Protein 4HB9 (pdb70)

CATH classification: 3.50.50.60

Nearest PDB structures (foldseek):
  8aq8-assembly2_BBB  TM=8.062E-01  e=3.994E-24  Stenotrophomonas maltophilia
  2vou-assembly1_A  TM=7.761E-01  e=1.538E-21  Paenarthrobacter nicotinovorans
  8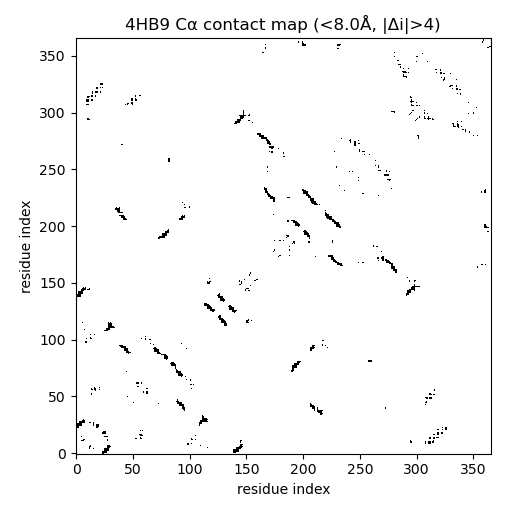twf-assembly1_A  TM=6.857E-01  e=1.498E-20  Legionella massiliensis
  8twf-assembly1_D  TM=6.897E-01  e=8.630E-20  Legionella massiliensis
  5tuk-assembly1_A  TM=6.279E-01  e=2.601E-21  uncultured bacterium

Solvent-accessible surface area: 17497 Å² total

B-factor: mean 28.98, std 12.65, range [14.43, 102.69]

Radius of gyration: 21.46 Å; Cα contacts (8 Å, |Δi|>4): 755; chains: 1; bounding box: 45×64×53 Å

Foldseek 3Di:
DEEEEEDLALQRLLLVLLLVVLVHHYAYEYQADPWDQFADFFKDWADPLLLVLCVNRHDPVLNVLQVVAWDWFDEFEWEAALAGTDGITIIMHASLSSSVSSCPPCPVRYDYNFAWDDWDADPVAWIWTAGPVGDIDIGRFYEYAPAQVTPLCCVPVVPDDKAFLQKKKKFKFFPDPVLVVVADPVLPVRHKYKYAYPAQKIKIKGHWGFPGRRDISVPGDTGDIIMMDIMEGPVVDDPVPQPDDLVVSLVVVPVCDPGDVNVNSNSVRTDVDMGMTGAMADQDDDDQFDSYYYAFSSPQGRPPFCRSSRSSSLSSQLSVLVSCVVVPNDPDRVSRSVSVVVSVVSRVRRVVVSVVSSCRRVVPPD

Secondary structure (DSSP, 8-state):
--EEEE--SHHHHHHHHHHHHTT--EEEE-SS-SS-SS----EEEE-HHHHHHHHHHS-HHHHHHHHHH-EEE----EEE----EEE--EEEEEHHHHHHHHHTT-TTTEE-S--EEEEEE-TTS-EEEEETTS-EEEESEEEE---TT-HHHHHHSTT----B-SB--EEEEE--HHHHHHS-GGGTSS--EEE--SSSEEEEE--EEES-TTS-GGG--EEEEEEEEEEEBGGGS-TTGGG--HHHHHHHHHH---S-HHHHHHHHT-----B----B--PPPP----SEEE-THHHH-----SHHHHHHHHHHHHHHHHHHHHTTSS-HHHHHHHHHH--HHHHHHHHHHHHHHHHHHH----

InterPro domains:
  IPR002938 FAD-binding domain [PF01494] (156-373)
  IPR036188 FAD/NAD(P)-binding domain superfamily [G3DSA:3.50.50.60] (1-389)
  IPR036188 FAD/NAD(P)-binding domain superfamily [SSF51905] (1-381)

Structure (mmCIF, N/CA/C/O backbone):
data_4HB9
#
_entry.id   4HB9
#
_cell.length_a   71.008
_cell.length_b   71.008
_cell.length_c   157.910
_cell.angle_alpha   90.000
_cell.angle_beta   90.000
_cell.angle_gamma   120.000
#
_symmetry.space_group_name_H-M   'P 32 2 1'
#
loop_
_entity.id
_entity.type
_entity.pdbx_description
1 polymer 'Similarities with probable monooxygenase'
2 non-polymer 'FLAVIN-ADENINE DINUCLEOTIDE'
3 non-polymer 1,2-ETHANEDIOL
4 water water
#
loop_
_atom_site.group_PDB
_atom_site.id
_atom_site.type_symbol
_atom_site.label_atom_id
_atom_site.label_alt_id
_atom_site.label_comp_id
_atom_site.label_asym_id
_atom_site.label_entity_id
_atom_site.label_seq_id
_atom_site.pdbx_PDB_ins_code
_atom_site.Cartn_x
_atom_site.Cartn_y
_atom_site.Cartn_z
_atom_site.occupancy
_atom_site.B_iso_or_equiv
_atom_site.auth_seq_id
_atom_site.auth_comp_id
_atom_site.auth_asym_id
_atom_site.auth_atom_id
_atom_site.pdbx_PDB_model_num
ATOM 1 N N . SER A 1 1 ? 25.175 37.118 39.982 1.00 63.22 0 SER A N 1
ATOM 2 C CA . SER A 1 1 ? 24.218 38.136 39.442 1.00 62.76 0 SER A CA 1
ATOM 3 C C . SER A 1 1 ? 24.376 38.425 37.933 1.00 55.69 0 SER A C 1
ATOM 4 O O . SER A 1 1 ? 23.367 38.478 37.224 1.00 60.33 0 SER A O 1
ATOM 15 N N . HIS A 1 3 ? 24.466 37.771 34.327 1.00 30.21 2 HIS A N 1
ATOM 16 C CA . HIS A 1 3 ? 23.711 36.753 33.625 1.00 28.21 2 HIS A CA 1
ATOM 17 C C . HIS A 1 3 ? 24.396 36.534 32.288 1.00 24.90 2 HIS A C 1
ATOM 18 O O . HIS A 1 3 ? 24.531 37.469 31.502 1.00 24.42 2 HIS A O 1
ATOM 25 N N . VAL A 1 4 ? 24.859 35.309 32.039 1.00 23.00 3 VAL A N 1
ATOM 26 C CA . VAL A 1 4 ? 25.513 34.978 30.770 1.00 20.30 3 VAL A CA 1
ATOM 27 C C . VAL A 1 4 ? 24.459 34.368 29.857 1.00 20.60 3 VAL A C 1
ATOM 28 O O . VAL A 1 4 ? 23.729 33.434 30.244 1.00 21.41 3 VAL A O 1
ATOM 32 N N . GLY A 1 5 ? 24.328 34.935 28.662 1.00 19.80 4 GLY A N 1
ATOM 33 C CA . GLY A 1 5 ? 23.454 34.390 27.633 1.00 19.90 4 GLY A CA 1
ATOM 34 C C . GLY A 1 5 ? 24.303 33.726 26.578 1.00 20.10 4 GLY A C 1
ATOM 35 O O . GLY A 1 5 ? 25.252 34.341 26.077 1.00 18.75 4 GLY A O 1
ATOM 36 N N . ILE A 1 6 ? 23.951 32.480 26.242 1.00 19.23 5 ILE A N 1
ATOM 37 C CA . ILE A 1 6 ? 24.682 31.698 25.243 1.00 19.00 5 ILE A CA 1
ATOM 38 C C . ILE A 1 6 ? 23.731 31.417 24.073 1.00 18.19 5 ILE A C 1
ATOM 39 O O . ILE A 1 6 ? 22.601 30.936 24.280 1.00 17.65 5 ILE A O 1
ATOM 44 N N . ILE A 1 7 ? 24.156 31.753 22.858 1.00 17.59 6 ILE A N 1
ATOM 45 C CA . ILE A 1 7 ? 23.405 31.369 21.660 1.00 17.83 6 ILE A CA 1
ATOM 46 C C . ILE A 1 7 ? 23.951 30.024 21.185 1.00 18.57 6 ILE A C 1
ATOM 47 O O . ILE A 1 7 ? 25.140 29.927 20.826 1.00 18.29 6 ILE A O 1
ATOM 52 N N . GLY A 1 8 ? 23.088 29.001 21.221 1.00 18.23 7 GLY A N 1
ATOM 53 C CA . GLY A 1 8 ? 23.446 27.659 20.763 1.00 18.86 7 GLY A CA 1
ATOM 54 C C . GLY A 1 8 ? 23.650 26.629 21.858 1.00 18.26 7 GLY A C 1
ATOM 55 O O . GLY A 1 8 ? 24.568 26.743 22.675 1.00 18.80 7 GLY A O 1
ATOM 56 N N . ALA A 1 9 ? 22.781 25.621 21.865 1.00 18.58 8 ALA A N 1
ATOM 57 C CA . ALA A 1 9 ? 22.939 24.446 22.712 1.00 18.42 8 ALA A CA 1
ATOM 58 C C . ALA A 1 9 ? 23.608 23.327 21.916 1.00 19.92 8 ALA A C 1
ATOM 59 O O . ALA A 1 9 ? 23.064 22.216 21.775 1.00 19.83 8 ALA A O 1
ATOM 61 N N . GLY A 1 10 ? 24.782 23.640 21.382 1.00 19.43 9 GLY A N 1
ATOM 62 C CA . GLY A 1 10 ? 25.637 22.649 20.726 1.00 18.60 9 GLY A CA 1
ATOM 63 C C . GLY A 1 10 ? 26.667 22.113 21.691 1.00 17.27 9 GLY A C 1
ATOM 64 O O . GLY A 1 10 ? 26.528 22.213 22.907 1.00 17.16 9 GLY A O 1
ATOM 65 N N . ILE A 1 11 ? 27.732 21.547 21.151 1.00 17.46 10 ILE A N 1
ATOM 66 C CA . ILE A 1 11 ? 28.760 20.957 21.982 1.00 17.84 10 ILE A CA 1
ATOM 67 C C . ILE A 1 11 ? 29.358 21.980 22.942 1.00 17.19 10 ILE A C 1
ATOM 68 O O . ILE A 1 11 ? 29.439 21.741 24.153 1.00 17.06 10 ILE A O 1
ATOM 73 N N . GLY A 1 12 ? 29.808 23.105 22.390 1.00 16.50 11 GLY A N 1
ATOM 74 C CA . GLY A 1 12 ? 30.446 24.149 23.177 1.00 16.29 11 GLY A CA 1
ATOM 75 C C . GLY A 1 12 ? 29.537 24.836 24.176 1.00 16.49 11 GLY A C 1
ATOM 76 O O . GLY A 1 12 ? 29.905 25.005 25.334 1.00 16.46 11 GLY A O 1
ATOM 77 N N . GLY A 1 13 ? 28.345 25.209 23.729 1.00 16.58 12 GLY A N 1
ATOM 78 C CA . GLY A 1 13 ? 27.418 25.993 24.550 1.00 16.58 12 GLY A CA 1
ATOM 79 C C . GLY A 1 13 ? 26.917 25.241 25.765 1.00 16.68 12 GLY A C 1
ATOM 80 O O . GLY A 1 13 ? 26.823 25.793 26.861 1.00 16.63 12 GLY A O 1
ATOM 81 N N . THR A 1 14 ? 26.607 23.966 25.582 1.00 17.43 13 THR A N 1
ATOM 82 C CA . THR A 1 14 ? 26.175 23.140 26.697 1.00 16.86 13 THR A CA 1
ATOM 83 C C . THR A 1 14 ? 27.308 22.906 27.675 1.00 16.75 13 THR A C 1
ATOM 84 O O . THR A 1 14 ? 27.110 23.027 28.892 1.00 17.46 13 THR A O 1
ATOM 88 N N . CYS A 1 15 ? 28.506 22.604 27.174 1.00 16.83 14 CYS A N 1
ATOM 89 C CA . CYS A 1 15 ? 29.641 22.411 28.060 1.00 17.16 14 CYS A CA 1
ATOM 90 C C . CYS A 1 15 ? 29.868 23.681 28.870 1.00 16.89 14 CYS A C 1
ATOM 91 O O . CYS A 1 15 ? 30.058 23.616 30.085 1.00 16.33 14 CYS A O 1
ATOM 94 N N . LEU A 1 16 ? 29.845 24.831 28.194 1.00 16.48 15 LEU A N 1
ATOM 95 C CA . LEU A 1 16 ? 30.008 26.116 28.871 1.00 16.72 15 LEU A CA 1
ATOM 96 C C . LEU A 1 16 ? 28.971 26.316 29.971 1.00 16.72 15 LEU A C 1
ATOM 97 O O . LEU A 1 16 ? 29.312 26.746 31.056 1.00 17.68 15 LEU A O 1
ATOM 102 N N . ALA A 1 17 ? 27.710 26.035 29.686 1.00 17.19 16 ALA A N 1
ATOM 103 C CA . ALA A 1 17 ? 26.659 26.275 30.668 1.00 16.70 16 ALA A CA 1
ATOM 104 C C . ALA A 1 17 ? 26.856 25.402 31.904 1.00 16.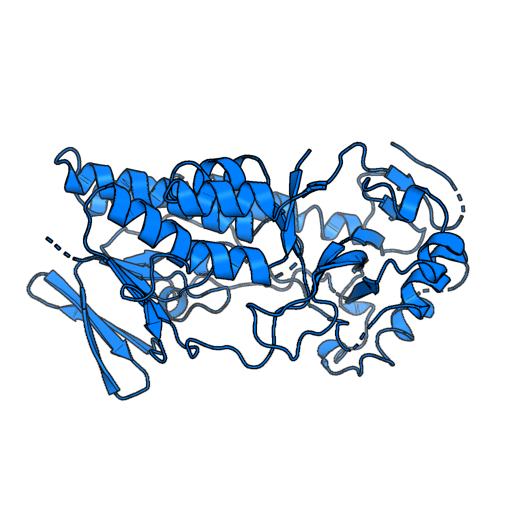89 16 ALA A C 1
ATOM 105 O O . ALA A 1 17 ? 26.724 25.882 33.018 1.00 17.03 16 ALA A O 1
ATOM 107 N N . HIS A 1 18 ? 27.268 24.145 31.719 1.00 17.31 17 HIS A N 1
ATOM 108 C CA . HIS A 1 18 ? 27.634 23.296 32.844 1.00 16.63 17 HIS A CA 1
ATOM 109 C C . HIS A 1 18 ? 28.738 23.887 33.687 1.00 16.80 17 HIS A C 1
ATOM 110 O O . HIS A 1 18 ? 28.662 23.909 34.935 1.00 16.53 17 HIS A O 1
ATOM 117 N N . GLY A 1 19 ? 29.768 24.387 33.014 1.00 14.84 18 GLY A N 1
ATOM 118 C CA . GLY A 1 19 ? 30.898 24.954 33.706 1.00 16.03 18 GLY A CA 1
ATOM 119 C C . GLY A 1 19 ? 30.532 26.187 34.514 1.00 16.20 18 GLY A C 1
ATOM 120 O O . GLY A 1 19 ? 30.951 26.334 35.667 1.00 16.38 18 GLY A O 1
ATOM 121 N N . LEU A 1 20 ? 29.761 27.081 33.905 1.00 16.85 19 LEU A N 1
ATOM 122 C CA . LEU A 1 20 ? 29.340 28.310 34.597 1.00 17.73 19 LEU A CA 1
ATOM 123 C C . LEU A 1 20 ? 28.460 27.988 35.806 1.00 18.39 19 LEU A C 1
ATOM 124 O O . LEU A 1 20 ? 28.646 28.575 36.883 1.00 21.06 19 LEU A O 1
ATOM 129 N N . ARG A 1 21 ? 27.531 27.049 35.652 1.00 17.96 20 ARG A N 1
ATOM 130 C CA . ARG A 1 21 ? 26.716 26.605 36.794 1.00 19.64 20 ARG A CA 1
ATOM 131 C C . ARG A 1 21 ? 27.578 26.070 37.926 1.00 20.10 20 ARG A C 1
ATOM 132 O O . ARG A 1 21 ? 27.354 26.392 39.117 1.00 19.98 20 ARG A O 1
ATOM 140 N N . LYS A 1 22 ? 28.611 25.295 37.572 1.00 19.71 21 LYS A N 1
ATOM 141 C CA . LYS A 1 22 ? 29.535 24.788 38.585 1.00 19.19 21 LYS A CA 1
ATOM 142 C C . LYS A 1 22 ? 30.164 25.898 39.411 1.00 19.12 21 LYS A C 1
ATOM 143 O O . LYS A 1 22 ? 30.403 25.715 40.616 1.00 16.72 21 LYS A O 1
ATOM 149 N N . HIS A 1 23 ? 30.411 27.053 38.780 1.00 19.67 22 HIS A N 1
ATOM 150 C CA . HIS A 1 23 ? 31.070 28.160 39.475 1.00 19.58 22 HIS A CA 1
ATOM 151 C C . HIS A 1 23 ? 30.069 29.180 40.019 1.00 19.98 22 HIS A C 1
ATOM 152 O O . HIS A 1 23 ? 30.463 30.232 40.480 1.00 21.26 22 HIS A O 1
ATOM 159 N N . GLY A 1 24 ? 28.787 28.843 39.970 1.00 19.45 23 GLY A N 1
ATOM 160 C CA . GLY A 1 24 ? 27.733 29.634 40.575 1.00 21.37 23 GLY A CA 1
ATOM 161 C C . GLY A 1 24 ? 27.251 30.808 39.743 1.00 21.50 23 GLY A C 1
ATOM 162 O O . GLY A 1 24 ? 26.651 31.735 40.266 1.00 20.74 23 GLY A O 1
ATOM 163 N N . ILE A 1 25 ? 27.494 30.743 38.444 1.00 21.46 24 ILE A N 1
ATOM 164 C CA . ILE A 1 25 ? 27.145 31.836 37.527 1.00 21.67 24 I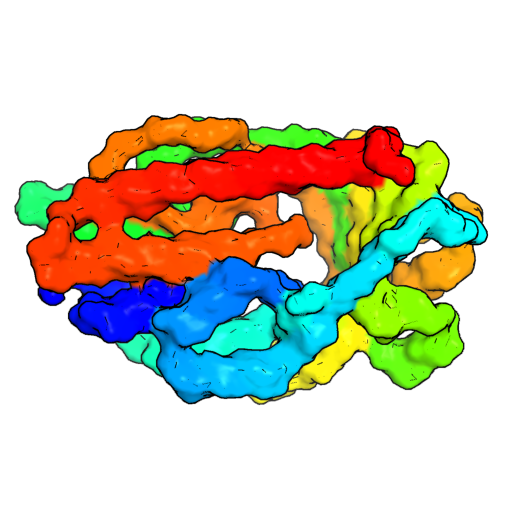LE A CA 1
ATOM 165 C C . ILE A 1 25 ? 25.809 31.573 36.881 1.00 20.87 24 ILE A C 1
ATOM 166 O O . ILE A 1 25 ? 25.503 30.446 36.496 1.00 20.28 24 ILE A O 1
ATOM 171 N N . LYS A 1 26 ? 24.987 32.609 36.767 1.00 20.95 25 LYS A N 1
ATOM 172 C CA . LYS A 1 26 ? 23.681 32.500 36.152 1.00 22.98 25 LYS A CA 1
ATOM 173 C C . LYS A 1 26 ? 23.845 32.417 34.638 1.00 23.34 25 LYS A C 1
ATOM 174 O O . LYS A 1 26 ? 24.574 33.219 34.048 1.00 23.30 25 LYS A O 1
ATOM 180 N N . VAL A 1 27 ? 23.175 31.455 34.015 1.00 22.29 26 VAL A N 1
ATOM 181 C CA . VAL A 1 27 ? 23.387 31.190 32.595 1.00 21.50 26 VAL A CA 1
ATOM 182 C C . VAL A 1 27 ? 22.103 30.725 31.952 1.00 20.79 26 VAL A C 1
ATOM 183 O O . VAL A 1 27 ? 21.331 29.926 32.536 1.00 20.43 26 VAL A O 1
ATOM 187 N N . THR A 1 28 ? 21.872 31.220 30.743 1.00 19.98 27 THR A N 1
ATOM 188 C CA . THR A 1 28 ? 20.789 30.771 29.900 1.00 20.78 27 THR A CA 1
ATOM 189 C C . THR A 1 28 ? 21.330 30.481 28.497 1.00 20.26 27 THR A C 1
ATOM 190 O O . THR A 1 28 ? 22.212 31.200 27.994 1.00 20.77 27 THR A O 1
ATOM 194 N N . ILE A 1 29 ? 20.803 29.423 27.876 1.00 18.65 28 ILE A N 1
ATOM 195 C CA . ILE A 1 29 ? 21.120 29.108 26.501 1.00 18.76 28 ILE A CA 1
ATOM 196 C C . ILE A 1 29 ? 19.901 29.289 25.646 1.00 18.35 28 ILE A C 1
ATOM 197 O O . ILE A 1 29 ? 18.832 28.813 25.989 1.00 20.24 28 ILE A O 1
ATOM 202 N N . TYR A 1 30 ? 20.072 29.933 24.503 1.00 19.14 29 TYR A N 1
ATOM 203 C CA . TYR A 1 30 ? 19.005 30.097 23.521 1.00 20.47 29 TYR A CA 1
ATOM 204 C C . TYR A 1 30 ? 19.366 29.285 22.279 1.00 19.63 29 TYR A C 1
ATOM 205 O O . TYR A 1 30 ? 20.391 29.509 21.651 1.00 20.19 29 TYR A O 1
ATOM 214 N N . GLU A 1 31 ? 18.508 28.328 21.961 1.00 20.67 30 GLU A N 1
ATOM 215 C CA . GLU A 1 31 ? 18.742 27.355 20.884 1.00 20.68 30 GLU A CA 1
ATOM 216 C C . GLU A 1 31 ? 17.643 27.427 19.852 1.00 20.28 30 GLU A C 1
ATOM 217 O O . GLU A 1 31 ? 16.460 27.433 20.196 1.00 19.56 30 GLU A O 1
ATOM 223 N N . ARG A 1 32 ? 18.031 27.462 18.574 1.00 21.95 31 ARG A N 1
ATOM 224 C CA . ARG A 1 32 ? 17.057 27.607 17.487 1.00 22.14 31 ARG A CA 1
ATOM 225 C C . ARG A 1 32 ? 16.174 26.372 17.304 1.00 24.00 31 ARG A C 1
ATOM 226 O O . ARG A 1 32 ? 15.027 26.502 16.947 1.00 21.41 31 ARG A O 1
ATOM 234 N N . ASN A 1 33 ? 16.708 25.179 17.537 1.00 24.80 32 ASN A N 1
ATOM 235 C CA . ASN A 1 33 ? 15.925 23.963 17.354 1.00 26.44 32 ASN A CA 1
ATOM 236 C C . ASN A 1 33 ? 14.953 23.698 18.484 1.00 26.73 32 ASN A C 1
ATOM 237 O O . ASN A 1 33 ? 15.039 24.290 19.583 1.00 23.52 32 ASN A O 1
ATOM 242 N N . SER A 1 34 ? 14.014 22.795 18.212 1.00 28.18 33 SER A N 1
ATOM 243 C CA . SER A 1 34 ? 13.118 22.259 19.239 1.00 30.05 33 SER A CA 1
ATOM 244 C C . SER A 1 34 ? 13.836 21.256 20.113 1.00 29.83 33 SER A C 1
ATOM 245 O O . SER A 1 34 ? 14.884 20.755 19.729 1.00 32.80 33 SER A O 1
ATOM 248 N N . ALA A 1 35 ? 13.276 20.965 21.283 1.00 29.13 34 ALA A N 1
ATOM 249 C CA . ALA A 1 35 ? 13.902 20.065 22.266 1.00 33.36 34 ALA A CA 1
ATOM 250 C C . ALA A 1 35 ? 14.040 18.626 21.760 1.00 37.14 34 ALA A C 1
ATOM 251 O O . ALA A 1 35 ? 14.946 17.900 22.178 1.00 39.14 34 ALA A O 1
ATOM 253 N N . ALA A 1 36 ? 13.131 18.222 20.886 1.00 40.08 35 ALA A N 1
ATOM 254 C CA . ALA A 1 36 ? 13.185 16.906 20.282 1.00 43.91 35 ALA A CA 1
ATOM 255 C C . ALA A 1 36 ? 13.510 17.111 18.822 1.00 46.09 35 ALA A C 1
ATOM 256 O O . ALA A 1 36 ? 12.847 17.886 18.132 1.00 45.59 35 ALA A O 1
ATOM 258 N N . SER A 1 37 ? 14.553 16.451 18.344 1.00 50.03 36 SER A N 1
ATOM 259 C CA . SER A 1 37 ? 14.896 16.566 16.934 1.00 55.92 36 SER A CA 1
ATOM 260 C C . SER A 1 37 ? 14.075 15.545 16.164 1.00 54.81 36 SER A C 1
ATOM 261 O O . SER A 1 37 ? 13.581 14.583 16.745 1.00 55.25 36 SER A O 1
ATOM 264 N N . SER A 1 38 ? 13.914 15.771 14.865 1.00 58.25 37 SER A N 1
ATOM 265 C CA . SER A 1 38 ? 13.252 14.796 13.990 1.00 59.76 37 SER A CA 1
ATOM 266 C C . SER A 1 38 ? 14.248 13.744 13.509 1.00 55.28 37 SER A C 1
ATOM 267 O O . SER A 1 38 ? 13.931 12.548 13.444 1.00 60.14 37 SER A O 1
ATOM 270 N N . ILE A 1 39 ? 15.446 14.206 13.173 1.00 45.78 38 ILE A N 1
ATOM 271 C CA . ILE A 1 39 ? 16.482 13.362 12.626 1.00 40.83 38 ILE A CA 1
ATOM 272 C C . ILE A 1 39 ? 17.669 13.387 13.584 1.00 34.92 38 ILE A C 1
ATOM 273 O O . ILE A 1 39 ? 17.993 14.424 14.152 1.00 31.95 38 ILE A O 1
ATOM 278 N N . LEU A 1 40 ? 18.315 12.247 13.767 1.00 27.53 39 LEU A N 1
ATOM 279 C CA . LEU A 1 40 ? 19.521 12.205 14.585 1.00 24.03 39 LEU A CA 1
ATOM 280 C C . LEU A 1 40 ? 20.727 12.448 13.686 1.00 23.14 39 LEU A C 1
ATOM 281 O O . LEU A 1 40 ? 20.701 12.090 12.514 1.00 22.74 39 LEU A O 1
ATOM 286 N N . PRO A 1 41 ? 21.795 13.058 14.225 1.00 23.15 40 PRO A N 1
ATOM 287 C CA . PRO A 1 41 ? 23.046 13.039 13.483 1.00 22.46 40 PRO A CA 1
ATOM 288 C C . PRO A 1 41 ? 23.536 11.591 13.270 1.00 21.31 40 PRO A C 1
ATOM 289 O O . PRO A 1 41 ? 23.385 10.745 14.152 1.00 22.00 40 PRO A O 1
ATOM 293 N N . GLY A 1 42 ? 24.153 11.333 12.126 1.00 21.91 41 GLY A N 1
ATOM 294 C CA . GLY A 1 42 ? 24.571 9.983 11.753 1.00 19.96 41 GLY A CA 1
ATOM 295 C C . GLY A 1 42 ? 26.007 9.637 12.066 1.00 19.51 41 GLY A C 1
ATOM 296 O O . GLY A 1 42 ? 26.491 8.551 11.697 1.00 18.81 41 GLY A O 1
ATOM 297 N N . TYR A 1 43 ? 26.707 10.544 12.740 1.00 18.20 42 TYR A N 1
ATOM 298 C CA . TYR A 1 43 ? 28.131 10.394 12.906 1.00 18.36 42 TYR A CA 1
ATOM 299 C C . TYR A 1 43 ? 28.603 10.350 14.337 1.00 17.13 42 TYR A C 1
ATOM 300 O O . TYR A 1 43 ? 27.867 10.630 15.277 1.00 18.21 42 TYR A O 1
ATOM 309 N N . GLY A 1 44 ? 29.867 9.976 14.465 1.00 17.83 43 GLY A N 1
ATOM 310 C CA . GLY A 1 44 ? 30.562 9.895 15.721 1.00 18.03 43 GLY A CA 1
ATOM 311 C C . GLY A 1 44 ? 31.564 11.016 15.927 1.00 17.95 43 GLY A C 1
ATOM 312 O O . GLY A 1 44 ? 31.935 11.719 15.017 1.00 17.42 43 GLY A O 1
ATOM 313 N N . ILE A 1 45 ? 31.955 11.205 17.165 1.00 18.95 44 ILE A N 1
ATOM 314 C CA . ILE A 1 45 ? 32.955 12.204 17.530 1.00 18.21 44 ILE A CA 1
ATOM 315 C C . ILE A 1 45 ? 34.048 11.475 18.303 1.00 19.30 44 ILE A C 1
ATOM 316 O O . ILE A 1 45 ? 33.764 10.622 19.129 1.00 19.88 44 ILE A O 1
ATOM 321 N N . HIS A 1 46 ? 35.298 11.787 17.997 1.00 18.15 45 HIS A N 1
ATOM 322 C CA . HIS A 1 46 ? 36.430 11.271 18.737 1.00 19.34 45 HIS A CA 1
ATOM 323 C C . HIS A 1 46 ? 36.902 12.349 19.679 1.00 19.12 45 HIS A C 1
ATOM 324 O O . HIS A 1 46 ? 37.221 13.432 19.236 1.00 19.36 45 HIS A O 1
ATOM 331 N N . ILE A 1 47 ? 36.908 12.043 20.965 1.00 18.95 46 ILE A N 1
ATOM 332 C CA . ILE A 1 47 ? 37.305 12.986 21.994 1.00 20.01 46 ILE A CA 1
ATOM 333 C C . ILE A 1 47 ? 38.784 12.809 22.349 1.00 20.02 46 ILE A C 1
ATOM 334 O O . ILE A 1 47 ? 39.260 11.689 22.628 1.00 21.57 46 ILE A O 1
ATOM 339 N N . ASN A 1 48 ? 39.535 13.906 22.298 1.00 20.69 47 ASN A N 1
ATOM 340 C CA . ASN A 1 48 ? 40.951 13.844 22.636 1.00 21.04 47 ASN A CA 1
ATOM 341 C C . ASN A 1 48 ? 41.190 14.376 24.046 1.00 21.32 47 ASN A C 1
ATOM 342 O O . ASN A 1 48 ? 40.235 14.594 24.787 1.00 19.83 47 ASN A O 1
ATOM 347 N N . SER A 1 49 ? 42.451 14.569 24.436 1.00 22.20 48 SER A N 1
ATOM 348 C CA . SER A 1 49 ? 42.750 14.927 25.815 1.00 22.73 48 SER A CA 1
ATOM 349 C C . SER A 1 49 ? 42.174 16.282 26.229 1.00 22.98 48 SER A C 1
ATOM 350 O O . SER A 1 49 ? 41.791 16.465 27.393 1.00 23.03 48 SER A O 1
ATOM 353 N N . PHE A 1 50 ? 42.049 17.205 25.284 1.00 22.85 49 PHE A N 1
ATOM 354 C CA . PHE A 1 50 ? 41.494 18.523 25.574 1.00 23.98 49 PHE A CA 1
ATOM 355 C C . PHE A 1 50 ? 39.996 18.441 25.805 1.00 21.79 49 PHE A C 1
ATOM 356 O O . PHE A 1 50 ? 39.490 18.988 26.778 1.00 20.98 49 PHE A O 1
ATOM 364 N N . GLY A 1 51 ? 39.299 17.708 24.930 1.00 21.39 50 GLY A N 1
ATOM 365 C CA . GLY A 1 51 ? 37.892 17.454 25.077 1.00 19.57 50 GLY A CA 1
ATOM 366 C C . GLY A 1 51 ? 37.550 16.690 26.340 1.00 19.23 50 GLY A C 1
ATOM 367 O O . GLY A 1 51 ? 36.574 17.030 27.026 1.00 19.21 50 GLY A O 1
ATOM 368 N N . LYS A 1 52 ? 38.363 15.681 26.654 1.00 18.96 51 LYS A N 1
ATOM 369 C CA . LYS A 1 52 ? 38.163 14.851 27.818 1.00 20.11 51 LYS A CA 1
ATOM 370 C C . LYS A 1 52 ? 38.287 15.673 29.102 1.00 19.23 51 LYS A C 1
ATOM 371 O O . LYS A 1 52 ? 37.450 15.576 29.984 1.00 17.55 51 LYS A O 1
ATOM 377 N N . GLN A 1 53 ? 39.323 16.493 29.184 1.00 18.08 52 GLN A N 1
ATOM 378 C CA . GLN A 1 53 ? 39.522 17.341 30.367 1.00 20.01 52 GLN A CA 1
ATOM 379 C C . GLN A 1 53 ? 38.375 18.350 30.526 1.00 18.04 52 GLN A C 1
ATOM 380 O O . GLN A 1 53 ? 37.855 18.578 31.653 1.00 17.14 52 GLN A O 1
ATOM 386 N N . ALA A 1 54 ? 37.967 18.946 29.417 1.00 17.09 53 ALA A N 1
ATOM 387 C CA . ALA A 1 54 ? 36.858 19.908 29.443 1.00 17.53 53 ALA A CA 1
ATOM 388 C C . ALA A 1 54 ? 35.594 19.260 29.995 1.00 17.32 53 ALA A C 1
ATOM 389 O O . ALA A 1 54 ? 34.927 19.790 30.881 1.00 17.81 53 ALA A O 1
ATOM 391 N N . LEU A 1 55 ? 35.287 18.067 29.501 1.00 17.13 54 LEU A N 1
ATOM 392 C CA . LEU A 1 55 ? 34.098 17.364 29.963 1.00 17.01 54 LEU A CA 1
ATOM 393 C C . LEU A 1 55 ? 34.209 16.996 31.434 1.00 16.80 54 LEU A C 1
ATOM 394 O O . LEU A 1 55 ? 33.239 17.114 32.188 1.00 17.91 54 LEU A O 1
ATOM 399 N N . GLN A 1 56 ? 35.361 16.503 31.850 1.00 17.84 55 GLN A N 1
ATOM 400 C CA . GLN A 1 56 ? 35.493 16.014 33.223 1.00 19.31 55 GLN A CA 1
ATOM 401 C C . GLN A 1 56 ? 35.436 17.189 34.210 1.00 19.69 55 GLN A C 1
ATOM 402 O O . GLN A 1 56 ? 34.875 17.048 35.297 1.00 17.99 55 GLN A O 1
ATOM 408 N N . GLU A 1 57 ? 36.010 18.324 33.816 1.00 19.41 56 GLU A N 1
ATOM 409 C CA A GLU A 1 57 ? 36.052 19.520 34.682 0.50 21.44 56 GLU A CA 1
ATOM 410 C CA B GLU A 1 57 ? 36.043 19.533 34.668 0.50 22.08 56 GLU A CA 1
ATOM 411 C C . GLU A 1 57 ? 34.750 20.348 34.665 1.00 21.80 56 GLU A C 1
ATOM 412 O O . GLU A 1 57 ? 34.478 21.098 35.598 1.00 22.62 56 GLU A O 1
ATOM 423 N N . CYS A 1 58 ? 33.935 20.228 33.625 1.00 19.81 57 CYS A N 1
ATOM 424 C CA . CYS A 1 58 ? 32.703 21.020 33.561 1.00 19.44 57 CYS A CA 1
ATOM 425 C C . CYS A 1 58 ? 31.433 20.274 33.935 1.00 20.40 57 CYS A C 1
ATOM 426 O O . CYS A 1 58 ? 30.501 20.871 34.493 1.00 20.28 57 CYS A O 1
ATOM 429 N N . LEU A 1 59 ? 31.369 18.998 33.561 1.00 19.85 58 LEU A N 1
ATOM 430 C CA . LEU A 1 59 ? 30.145 18.224 33.692 1.00 19.70 58 LEU A CA 1
ATOM 431 C C . LEU A 1 59 ? 29.904 17.811 35.154 1.00 18.73 58 LEU A C 1
ATOM 432 O O . LEU A 1 59 ? 30.864 17.466 35.852 1.00 17.72 58 LEU A O 1
ATOM 437 N N . PRO A 1 60 ? 28.635 17.809 35.594 1.00 19.28 59 PRO A N 1
ATOM 438 C CA . PRO A 1 60 ? 28.323 17.142 36.867 1.00 20.66 59 PRO A CA 1
ATOM 439 C C . PRO A 1 60 ? 28.773 15.696 36.820 1.00 20.09 59 PRO A C 1
ATOM 440 O O . PRO A 1 60 ? 28.848 15.110 35.738 1.00 18.48 59 PRO A O 1
ATOM 444 N N . ALA A 1 61 ? 29.082 15.132 37.977 1.00 20.02 60 ALA A N 1
ATOM 445 C CA . ALA A 1 61 ? 29.615 13.786 38.025 1.00 21.43 60 ALA A CA 1
ATOM 446 C C . ALA A 1 61 ? 28.680 12.781 37.348 1.00 20.86 60 ALA A C 1
ATOM 447 O O . ALA A 1 61 ? 29.154 11.864 36.698 1.00 20.51 60 ALA A O 1
ATOM 449 N N . GLU A 1 62 ? 27.367 12.946 37.466 1.00 22.22 61 GLU A N 1
ATOM 450 C CA . GLU A 1 62 ? 26.480 11.941 36.867 1.00 24.04 61 GLU A CA 1
ATOM 451 C C . GLU A 1 62 ? 26.584 11.958 35.325 1.00 22.22 61 GLU A C 1
ATOM 452 O O . GLU A 1 62 ? 26.584 10.901 34.675 1.00 18.28 61 GLU A O 1
ATOM 458 N N . ASN A 1 63 ? 26.723 13.150 34.750 1.00 20.39 62 ASN A N 1
ATOM 459 C CA . ASN A 1 63 ? 26.934 13.268 33.292 1.00 19.40 62 ASN A CA 1
ATOM 460 C C . ASN A 1 63 ? 28.285 12.673 32.889 1.00 18.82 62 ASN A C 1
ATOM 461 O O . ASN A 1 63 ? 28.378 11.950 31.881 1.00 19.44 62 ASN A O 1
ATOM 466 N N . TRP A 1 64 ? 29.321 12.950 33.670 1.00 17.76 63 TRP A N 1
ATOM 467 C CA . TRP A 1 64 ? 30.649 12.430 33.364 1.00 17.86 63 TRP A CA 1
ATOM 468 C C . TRP A 1 64 ? 30.634 10.892 33.378 1.00 18.71 63 TRP A C 1
ATOM 469 O O . TRP A 1 64 ? 31.120 10.237 32.451 1.00 17.55 63 TRP A O 1
ATOM 480 N N . LEU A 1 65 ? 30.008 10.306 34.388 1.00 19.20 64 LEU A N 1
ATOM 481 C CA . LEU A 1 65 ? 29.930 8.832 34.422 1.00 19.65 64 LEU A CA 1
ATOM 482 C C . LEU A 1 65 ? 29.167 8.273 33.219 1.00 17.71 64 LEU A C 1
ATOM 483 O O . LEU A 1 65 ? 29.540 7.214 32.683 1.00 16.46 64 LEU A O 1
ATOM 488 N N . ALA A 1 66 ? 28.111 8.963 32.783 1.00 16.85 65 ALA A N 1
ATOM 489 C CA . ALA A 1 66 ? 27.348 8.534 31.599 1.00 17.16 65 ALA A CA 1
ATOM 490 C C . ALA A 1 66 ? 28.206 8.585 30.315 1.00 17.49 65 ALA A C 1
ATOM 491 O O . ALA A 1 66 ? 28.124 7.702 29.445 1.00 17.32 65 ALA A O 1
ATOM 493 N N . PHE A 1 67 ? 29.032 9.610 30.226 1.00 16.91 66 PHE A N 1
ATOM 494 C CA . PHE A 1 67 ? 30.011 9.728 29.162 1.00 17.77 66 PHE A CA 1
ATOM 495 C C . PHE A 1 67 ? 30.999 8.567 29.145 1.00 17.87 66 PHE A C 1
ATOM 496 O O . PHE A 1 67 ? 31.237 7.988 28.089 1.00 17.78 66 PHE A O 1
ATOM 504 N N . GLU A 1 68 ? 31.568 8.239 30.296 1.00 17.74 67 GLU A N 1
ATOM 505 C CA . GLU A 1 68 ? 32.508 7.128 30.395 1.00 19.02 67 GLU A CA 1
ATOM 506 C C . GLU A 1 68 ? 31.826 5.830 29.960 1.00 19.30 67 GLU A C 1
ATOM 507 O O . GLU A 1 68 ? 32.424 5.039 29.246 1.00 20.68 67 GLU A O 1
ATOM 513 N N . GLU A 1 69 ? 30.586 5.643 30.389 1.00 18.65 68 GLU A N 1
ATOM 514 C CA . GLU A 1 69 ? 29.783 4.459 30.057 1.00 19.19 68 GLU A CA 1
ATOM 515 C C . GLU A 1 69 ? 29.488 4.342 28.548 1.00 19.67 68 GLU A C 1
ATOM 516 O O . GLU A 1 69 ? 29.531 3.248 27.985 1.00 19.05 68 GLU A O 1
ATOM 522 N N . ALA A 1 70 ? 29.184 5.470 27.899 1.00 19.62 69 ALA A N 1
ATOM 523 C CA . ALA A 1 70 ? 28.775 5.445 26.495 1.00 19.96 69 ALA A CA 1
ATOM 524 C C . ALA A 1 70 ? 29.950 5.393 25.520 1.00 19.91 69 ALA A C 1
ATOM 525 O O . ALA A 1 70 ? 29.811 4.860 24.414 1.00 20.16 69 ALA A O 1
ATOM 527 N N . SER A 1 71 ? 31.096 5.940 25.908 1.00 18.78 70 SER A N 1
ATOM 528 C CA . SER A 1 71 ? 32.223 5.998 25.015 1.00 19.83 70 SER A CA 1
ATOM 529 C C . SER A 1 71 ? 32.973 4.662 24.982 1.00 21.14 70 SER A C 1
ATOM 530 O O . SER A 1 71 ? 32.709 3.796 25.803 1.00 20.62 70 SER A O 1
ATOM 533 N N . ARG A 1 72 ? 33.851 4.521 23.991 1.00 22.12 71 ARG A N 1
ATOM 534 C CA . ARG A 1 72 ? 34.769 3.394 23.825 1.00 24.32 71 ARG A CA 1
ATOM 535 C C . ARG A 1 72 ? 36.122 3.971 23.401 1.00 26.32 71 ARG A C 1
ATOM 536 O O . ARG A 1 72 ? 36.193 5.084 22.859 1.00 24.21 71 ARG A O 1
ATOM 544 N N . TYR A 1 73 ? 37.193 3.237 23.659 1.00 32.56 72 TYR A N 1
ATOM 545 C CA . TYR A 1 73 ? 38.531 3.636 23.183 1.00 36.01 72 TYR A CA 1
ATOM 546 C C . TYR A 1 73 ? 38.677 3.454 21.672 1.00 38.31 72 TYR A C 1
ATOM 547 O O . TYR A 1 73 ? 38.204 2.472 21.104 1.00 37.53 72 TYR A O 1
ATOM 556 N N . ILE A 1 74 ? 39.296 4.433 21.018 1.00 39.57 73 ILE A N 1
ATOM 557 C CA . ILE A 1 74 ? 39.616 4.354 19.596 1.00 40.65 73 ILE A CA 1
ATOM 558 C C . ILE A 1 74 ? 41.104 4.650 19.487 1.00 44.21 73 ILE A C 1
ATOM 559 O O . ILE A 1 74 ? 41.665 5.401 20.298 1.00 40.22 73 ILE A O 1
ATOM 564 N N . GLY A 1 75 ? 41.736 4.034 18.493 1.00 48.53 74 GLY A N 1
ATOM 565 C CA . GLY A 1 75 ? 43.144 3.656 18.588 1.00 56.76 74 GLY A CA 1
ATOM 566 C C . GLY A 1 75 ? 44.199 4.618 18.103 1.00 61.04 74 GLY A C 1
ATOM 567 O O . GLY A 1 75 ? 43.903 5.720 17.633 1.00 59.83 74 GLY A O 1
ATOM 568 N N . GLY A 1 76 ? 45.448 4.172 18.264 1.00 72.51 75 GLY A N 1
ATOM 569 C CA . GLY A 1 76 ? 46.628 4.807 17.668 1.00 75.82 75 GLY A CA 1
ATOM 570 C C . GLY A 1 76 ? 47.296 3.823 16.721 1.00 77.09 75 GLY A C 1
ATOM 571 O O . GLY A 1 76 ? 46.707 2.791 16.382 1.00 74.62 75 GLY A O 1
ATOM 572 N N . GLN A 1 77 ? 48.532 4.133 16.321 1.00 78.11 76 GLN A N 1
ATOM 573 C CA . GLN A 1 77 ? 49.303 3.349 15.332 1.00 77.97 76 GLN A CA 1
ATOM 574 C C . GLN A 1 77 ? 48.805 3.539 13.890 1.00 73.94 76 GLN A C 1
ATOM 575 O O . GLN A 1 77 ? 48.895 2.613 13.083 1.00 76.05 76 GLN A O 1
ATOM 581 N N . SER A 1 78 ? 48.306 4.734 13.563 1.00 65.54 77 SER A N 1
ATOM 582 C CA . SER A 1 78 ? 47.758 5.013 12.230 1.00 58.03 77 SER A CA 1
ATOM 583 C C . SER A 1 78 ? 48.633 4.450 11.103 1.00 50.45 77 SER A C 1
ATOM 584 O O . SER A 1 78 ? 49.827 4.733 11.042 1.00 53.96 77 SER A O 1
ATOM 587 N N . ARG A 1 79 ? 48.025 3.661 10.221 1.00 40.20 78 ARG A N 1
ATOM 588 C CA . ARG A 1 79 ? 48.735 2.946 9.168 1.00 36.44 78 ARG A CA 1
ATOM 589 C C . ARG A 1 79 ? 48.579 3.631 7.812 1.00 34.43 78 ARG A C 1
ATOM 590 O O . ARG A 1 79 ? 47.576 4.310 7.547 1.00 29.35 78 ARG A O 1
ATOM 598 N N . PHE A 1 80 ? 49.578 3.455 6.958 1.00 30.20 79 PHE A N 1
ATOM 599 C CA . PHE A 1 80 ? 49.586 4.085 5.652 1.00 29.35 79 PHE A CA 1
ATOM 600 C C . PHE A 1 80 ? 49.810 3.017 4.605 1.00 30.14 79 PHE A C 1
ATOM 601 O O . PHE A 1 80 ? 50.741 2.206 4.723 1.00 32.14 79 PHE A O 1
ATOM 609 N N . TYR A 1 81 ? 48.943 2.992 3.594 1.00 27.10 80 TYR A N 1
ATOM 610 C CA . TYR A 1 81 ? 49.070 2.032 2.503 1.00 27.24 80 TYR A CA 1
ATOM 611 C C . TYR A 1 81 ? 49.042 2.755 1.191 1.00 25.99 80 TYR A C 1
ATOM 612 O O . TYR A 1 81 ? 48.488 3.845 1.095 1.00 23.36 80 TYR A O 1
ATOM 621 N N . ASN A 1 82 ? 49.573 2.126 0.152 1.00 25.17 81 ASN A N 1
ATOM 622 C CA . ASN A 1 82 ? 49.262 2.576 -1.187 1.00 26.53 81 ASN A CA 1
ATOM 623 C C . ASN A 1 82 ? 47.904 2.026 -1.591 1.00 25.43 81 ASN A C 1
ATOM 624 O O . ASN A 1 82 ? 47.180 1.467 -0.768 1.00 24.16 81 ASN A O 1
ATOM 629 N N . GLU A 1 83 ? 47.524 2.218 -2.833 1.00 26.10 82 GLU A N 1
ATOM 630 C CA . GLU A 1 83 ? 46.188 1.817 -3.248 1.00 27.34 82 GLU A CA 1
ATOM 631 C C . GLU A 1 83 ? 46.111 0.332 -3.666 1.00 28.88 82 GLU A C 1
ATOM 632 O O . GLU A 1 83 ? 45.073 -0.133 -4.108 1.00 28.93 82 GLU A O 1
ATOM 638 N N . ARG A 1 84 ? 47.214 -0.396 -3.543 1.00 31.73 83 ARG A N 1
ATOM 639 C CA . ARG A 1 84 ? 47.252 -1.815 -3.913 1.00 34.84 83 ARG A CA 1
ATOM 640 C C . ARG A 1 84 ? 47.585 -2.635 -2.663 1.00 36.93 83 ARG A C 1
ATOM 641 O O . ARG A 1 84 ? 48.258 -3.649 -2.746 1.00 36.99 83 ARG A O 1
ATOM 662 N N . ARG A 1 86 ? 49.631 -2.310 -0.278 1.00 39.61 85 ARG A N 1
ATOM 663 C CA . ARG A 1 86 ? 51.007 -2.405 0.220 1.00 40.67 85 ARG A CA 1
ATOM 664 C C . ARG A 1 86 ? 51.203 -1.443 1.404 1.00 37.61 85 ARG A C 1
ATOM 665 O O . ARG A 1 86 ? 51.055 -0.228 1.251 1.00 28.75 85 ARG A O 1
ATOM 673 N N . LEU A 1 87 ? 51.540 -1.995 2.572 1.00 36.58 86 LEU A N 1
ATOM 674 C CA . LEU A 1 87 ? 51.858 -1.204 3.755 1.00 38.50 86 LEU A CA 1
ATOM 675 C C . LEU A 1 87 ? 53.069 -0.314 3.497 1.00 40.82 86 LEU A C 1
ATOM 676 O O . LEU A 1 87 ? 54.126 -0.810 3.107 1.00 42.90 86 LEU A O 1
ATOM 681 N N . LEU A 1 88 ? 52.906 0.997 3.695 1.00 38.94 87 LEU A N 1
ATOM 682 C CA . LEU A 1 88 ? 53.993 1.984 3.515 1.00 40.65 87 LEU A CA 1
ATOM 683 C C . LEU A 1 88 ? 54.662 2.366 4.828 1.00 45.36 87 LEU A C 1
ATOM 684 O O . LEU A 1 88 ? 55.881 2.525 4.896 1.00 46.76 87 LEU A O 1
ATOM 689 N N . ALA A 1 89 ? 53.850 2.545 5.862 1.00 50.29 88 ALA A N 1
ATOM 690 C CA . ALA A 1 89 ? 54.328 3.027 7.153 1.00 53.76 88 ALA A CA 1
ATOM 691 C C . ALA A 1 89 ? 53.265 2.772 8.210 1.00 58.24 88 ALA A C 1
ATOM 692 O O . ALA A 1 89 ? 52.061 2.758 7.911 1.00 46.51 88 ALA A O 1
ATOM 694 N N . VAL A 1 90 ? 53.725 2.581 9.445 1.00 63.21 89 VAL A N 1
ATOM 695 C CA . VAL A 1 90 ? 52.849 2.282 10.575 1.00 67.59 89 VAL A CA 1
ATOM 696 C C . VAL A 1 90 ? 53.290 3.092 11.798 1.00 68.98 89 VAL A C 1
ATOM 697 O O . VAL A 1 90 ? 52.857 4.233 11.983 1.00 71.37 89 VAL A O 1
ATOM 701 N N . GLN A 1 105 ? 45.423 7.361 22.096 1.00 55.02 104 GLN A N 1
ATOM 702 C CA . GLN A 1 105 ? 44.207 6.629 22.478 1.00 57.80 104 GLN A CA 1
ATOM 703 C C . GLN A 1 105 ? 43.041 7.570 22.813 1.00 51.51 104 GLN A C 1
ATOM 704 O O . GLN A 1 105 ? 42.967 8.106 23.915 1.00 51.23 104 GLN A O 1
ATOM 710 N N . ARG A 1 106 ? 42.120 7.735 21.871 1.00 43.37 105 ARG A N 1
ATOM 711 C CA . ARG A 1 106 ? 41.009 8.671 22.033 1.00 37.94 105 ARG A CA 1
ATOM 712 C C . ARG A 1 106 ? 39.745 7.974 22.544 1.00 32.26 105 ARG A C 1
ATOM 713 O O . ARG A 1 106 ? 39.713 6.743 22.669 1.00 29.74 105 ARG A O 1
ATOM 721 N N . LEU A 1 107 ? 38.710 8.768 22.821 1.00 24.55 106 LEU A N 1
ATOM 722 C CA . LEU A 1 107 ? 37.414 8.251 23.201 1.00 23.65 106 LEU A CA 1
ATOM 723 C C . LEU A 1 107 ? 36.421 8.473 22.073 1.00 23.10 106 LEU A C 1
ATOM 724 O O . LEU A 1 107 ? 36.285 9.581 21.561 1.00 25.88 106 LEU A O 1
ATOM 729 N N . SER A 1 108 ? 35.711 7.425 21.719 1.00 18.93 107 SER A N 1
ATOM 730 C CA . SER A 1 108 ? 34.808 7.441 20.596 1.00 18.26 107 SER A CA 1
ATOM 731 C C . SER A 1 108 ? 33.382 7.362 21.117 1.00 17.73 107 SER A C 1
ATOM 732 O O . SER A 1 108 ? 33.074 6.535 21.954 1.00 18.18 107 SER A O 1
ATOM 735 N N . ILE A 1 109 ? 32.532 8.280 20.671 1.00 16.74 108 ILE A N 1
ATOM 736 C CA . ILE A 1 109 ? 31.131 8.312 21.084 1.00 16.33 108 ILE A CA 1
ATOM 737 C C . ILE A 1 109 ? 30.276 8.804 19.911 1.00 15.95 108 ILE A C 1
ATOM 738 O O . ILE A 1 109 ? 30.784 9.465 19.005 1.00 15.88 108 ILE A O 1
ATOM 743 N N . SER A 1 110 ? 28.986 8.464 19.886 1.00 15.26 109 SER A N 1
ATOM 744 C CA . SER A 1 110 ? 28.134 9.003 18.844 1.00 15.70 109 SER A CA 1
ATOM 745 C C . SER A 1 110 ? 27.846 10.455 19.188 1.00 16.65 109 SER A C 1
ATOM 746 O O . SER A 1 110 ? 27.819 10.826 20.361 1.00 16.32 109 SER A O 1
ATOM 749 N N . ARG A 1 111 ? 27.643 11.273 18.165 1.00 17.09 110 ARG A N 1
ATOM 750 C CA . ARG A 1 111 ? 27.175 12.642 18.406 1.00 17.73 110 ARG A CA 1
ATOM 751 C C . ARG A 1 111 ? 25.859 12.650 19.164 1.00 16.87 110 ARG A C 1
ATOM 752 O O . ARG A 1 111 ? 25.684 13.445 20.104 1.00 16.78 110 ARG A O 1
ATOM 760 N N . THR A 1 112 ? 24.941 11.754 18.812 1.00 18.08 111 THR A N 1
ATOM 761 C CA . THR A 1 112 ? 23.632 11.734 19.493 1.00 18.88 111 THR A CA 1
ATOM 762 C C . THR A 1 112 ? 23.771 11.446 21.003 1.00 18.16 111 THR A C 1
ATOM 763 O O . THR A 1 112 ? 23.199 12.157 21.815 1.00 17.26 111 THR A O 1
ATOM 767 N N . GLU A 1 113 ? 24.578 10.462 21.391 1.00 16.15 112 GLU A N 1
ATOM 768 C CA . GLU A 1 113 ? 24.781 10.201 22.815 1.00 16.23 112 GLU A CA 1
ATOM 769 C C . GLU A 1 113 ? 25.463 11.348 23.537 1.00 15.59 112 GLU A C 1
ATOM 770 O O . GLU A 1 113 ? 25.108 11.653 24.658 1.00 14.43 112 GLU A O 1
ATOM 776 N N . LEU A 1 114 ? 26.487 11.921 22.918 1.00 15.69 113 LEU A N 1
ATOM 777 C CA . LEU A 1 114 ? 27.210 13.011 23.512 1.00 16.97 113 LEU A CA 1
ATOM 778 C C . LEU A 1 114 ? 26.260 14.174 23.773 1.00 18.16 113 LEU A C 1
ATOM 779 O O . LEU A 1 114 ? 26.280 14.754 24.886 1.00 19.67 113 LEU A O 1
ATOM 784 N N . LYS A 1 115 ? 25.402 14.485 22.803 1.00 18.83 114 LYS A N 1
ATOM 785 C CA . LYS A 1 115 ? 24.420 15.588 22.998 1.00 20.04 114 LYS A CA 1
ATOM 786 C C . LYS A 1 115 ? 23.414 15.303 24.121 1.00 19.55 114 LYS A C 1
ATOM 787 O O . LYS A 1 115 ? 23.092 16.184 24.916 1.00 17.91 114 LYS A O 1
ATOM 793 N N . GLU A 1 116 ? 22.906 14.080 24.185 1.00 19.50 115 GLU A N 1
ATOM 794 C CA . GLU A 1 116 ? 21.986 13.701 25.264 1.00 21.02 115 GLU A CA 1
ATOM 795 C C . GLU A 1 116 ? 22.642 13.852 26.633 1.00 19.46 115 GLU A C 1
ATOM 796 O O . GLU A 1 116 ? 22.005 14.342 27.576 1.00 18.66 115 GLU A O 1
ATOM 802 N N . ILE A 1 117 ? 23.921 13.466 26.732 1.00 17.66 116 ILE A N 1
ATOM 803 C CA . ILE A 1 117 ? 24.684 13.619 27.952 1.00 18.29 116 ILE A CA 1
ATOM 804 C C . ILE A 1 117 ? 24.947 15.082 28.307 1.00 18.65 116 ILE A C 1
ATOM 805 O O . ILE A 1 117 ? 24.805 15.483 29.459 1.00 17.51 116 ILE A O 1
ATOM 810 N N . LEU A 1 118 ? 25.332 15.863 27.307 1.00 17.88 117 LEU A N 1
ATOM 811 C CA . LEU A 1 118 ? 25.485 17.305 27.485 1.00 17.67 117 LEU A CA 1
ATOM 812 C C . LEU A 1 118 ? 24.167 18.002 27.856 1.00 18.60 117 LEU A C 1
ATOM 813 O O . LEU A 1 118 ? 24.178 18.933 28.678 1.00 19.64 117 LEU A O 1
ATOM 818 N N . ASN A 1 119 ? 23.047 17.560 27.289 1.00 18.66 118 ASN A N 1
ATOM 819 C CA . ASN A 1 119 ? 21.757 18.196 27.594 1.00 20.59 118 ASN A CA 1
ATOM 820 C C . ASN A 1 119 ? 21.213 17.861 28.978 1.00 20.72 118 ASN A C 1
ATOM 821 O O . ASN A 1 119 ? 20.438 18.639 29.546 1.00 19.37 118 ASN A O 1
ATOM 826 N N . LYS A 1 120 ? 21.641 16.729 29.548 1.00 20.70 119 LYS A N 1
ATOM 827 C CA . LYS A 1 120 ? 21.124 16.279 30.821 1.00 21.57 119 LYS A CA 1
ATOM 828 C C . LYS A 1 120 ? 21.485 17.312 31.900 1.00 20.81 119 LYS A C 1
ATOM 829 O O . LYS A 1 120 ? 22.631 17.700 32.019 1.00 20.65 119 LYS A O 1
ATOM 835 N N . GLY A 1 121 ? 20.507 17.730 32.698 1.00 20.82 120 GLY A N 1
ATOM 836 C CA . GLY A 1 121 ? 20.773 18.698 33.749 1.00 20.89 120 GLY A CA 1
ATOM 837 C C . GLY A 1 121 ? 20.540 20.127 33.297 1.00 21.13 120 GLY A C 1
ATOM 838 O O . GLY A 1 121 ? 20.567 21.022 34.133 1.00 21.52 120 GLY A O 1
ATOM 839 N N . LEU A 1 122 ? 20.353 20.346 31.993 1.00 20.47 121 LEU A N 1
ATOM 840 C CA . LEU A 1 122 ? 20.128 21.684 31.433 1.00 21.32 121 LEU A CA 1
ATOM 841 C C . LEU A 1 122 ? 18.686 21.923 30.966 1.00 24.17 121 LEU A C 1
ATOM 842 O O . LEU A 1 122 ? 18.426 22.884 30.235 1.00 22.11 121 LEU A O 1
ATOM 847 N N . ALA A 1 123 ? 17.731 21.091 31.406 1.00 25.63 122 ALA A N 1
ATOM 848 C CA . ALA A 1 123 ? 16.359 21.185 30.876 1.00 27.88 122 ALA A CA 1
ATOM 849 C C . ALA A 1 123 ? 15.742 22.549 31.133 1.00 29.55 122 ALA A C 1
ATOM 850 O O . ALA A 1 123 ? 14.957 23.041 30.335 1.00 29.83 122 ALA A O 1
ATOM 852 N N . ASN A 1 124 ? 16.097 23.157 32.251 1.00 28.19 123 ASN A N 1
ATOM 853 C CA . ASN A 1 124 ? 15.545 24.456 32.604 1.00 30.43 123 ASN A CA 1
ATOM 854 C C . ASN A 1 124 ? 16.579 25.605 32.390 1.00 29.95 123 ASN A C 1
ATOM 855 O O . ASN A 1 124 ? 16.387 26.742 32.831 1.00 31.06 123 ASN A O 1
ATOM 860 N N . THR A 1 125 ? 17.668 25.296 31.665 1.00 26.41 124 THR A N 1
ATOM 861 C CA . THR A 1 125 ? 18.662 26.289 31.229 1.00 24.04 124 THR A CA 1
ATOM 862 C C . THR A 1 125 ? 18.493 26.611 29.742 1.00 23.17 124 THR A C 1
ATOM 863 O O . THR A 1 125 ? 18.713 27.755 29.314 1.00 21.89 124 THR A O 1
ATOM 867 N N . ILE A 1 126 ? 18.165 25.587 28.949 1.00 22.03 125 ILE A N 1
ATOM 868 C CA . ILE A 1 126 ? 18.051 25.740 27.502 1.00 22.19 125 ILE A CA 1
ATOM 869 C C . ILE A 1 126 ? 16.671 26.226 27.159 1.00 22.94 125 ILE A C 1
ATOM 870 O O . ILE A 1 126 ? 15.681 25.604 27.534 1.00 23.75 125 ILE A O 1
ATOM 875 N N . GLN A 1 127 ? 16.622 27.351 26.456 1.00 24.20 126 GLN A N 1
ATOM 876 C CA . GLN A 1 127 ? 15.386 27.908 25.926 1.00 24.81 126 GLN A CA 1
ATOM 877 C C . GLN A 1 127 ? 15.321 27.523 24.459 1.00 24.23 126 GLN A C 1
ATOM 878 O O . GLN A 1 127 ? 16.065 28.057 23.618 1.00 20.57 126 GLN A O 1
ATOM 884 N N . TRP A 1 128 ? 14.421 26.595 24.158 1.00 24.27 127 TRP A N 1
ATOM 885 C CA . TRP A 1 128 ? 14.293 26.030 22.830 1.00 25.40 127 TRP A CA 1
ATOM 886 C C . TRP A 1 128 ? 13.496 26.966 21.946 1.00 26.13 127 TRP A C 1
ATOM 887 O O . TRP A 1 128 ? 12.795 27.836 22.451 1.00 26.47 127 TRP A O 1
ATOM 898 N N . ASN A 1 129 ? 13.631 26.792 20.628 1.00 25.77 128 ASN A N 1
ATOM 899 C CA . ASN A 1 129 ? 12.895 27.563 19.626 1.00 26.91 128 ASN A CA 1
ATOM 900 C C . ASN A 1 129 ? 13.166 29.061 19.687 1.00 27.18 128 ASN A C 1
ATOM 901 O O . ASN A 1 129 ? 12.277 29.876 19.481 1.00 27.40 128 ASN A O 1
ATOM 906 N N . LYS A 1 130 ? 14.410 29.398 19.974 1.00 24.40 129 LYS A N 1
ATOM 907 C CA . LYS A 1 130 ? 14.851 30.755 20.114 1.00 24.94 129 LYS A CA 1
ATOM 908 C C . LYS A 1 130 ? 15.967 30.968 19.106 1.00 24.12 129 LYS A C 1
ATOM 909 O O . LYS A 1 130 ? 17.126 30.596 19.349 1.00 23.68 129 LYS A O 1
ATOM 915 N N . THR A 1 131 ? 15.614 31.558 17.966 1.00 22.76 130 THR A N 1
ATOM 916 C CA . THR A 1 131 ? 16.578 31.817 16.904 1.00 22.30 130 THR A CA 1
ATOM 917 C C . THR A 1 131 ? 17.116 33.233 17.041 1.00 24.60 130 THR A C 1
ATOM 918 O O . THR A 1 131 ? 16.397 34.199 16.793 1.00 24.32 130 THR A O 1
ATOM 922 N N . PHE A 1 132 ? 18.391 33.343 17.398 1.00 22.99 131 PHE A N 1
ATOM 923 C CA . PHE A 1 132 ? 19.059 34.618 17.481 1.00 21.91 131 PHE A CA 1
ATOM 924 C C . PHE A 1 132 ? 19.062 35.310 16.114 1.00 23.44 131 PHE A C 1
ATOM 925 O O . PHE A 1 132 ? 19.329 34.683 15.087 1.00 21.73 131 PHE A O 1
ATOM 933 N N . VAL A 1 133 ? 18.753 36.603 16.117 1.00 23.82 132 VAL A N 1
ATOM 934 C CA . VAL A 1 133 ? 18.785 37.432 14.906 1.00 25.19 132 VAL A CA 1
ATOM 935 C C . VAL A 1 133 ? 19.814 38.573 15.051 1.00 25.80 132 VAL A C 1
ATOM 936 O O . VAL A 1 133 ? 20.612 38.812 14.149 1.00 27.09 132 VAL A O 1
ATOM 940 N N . ARG A 1 134 ? 19.813 39.267 16.184 1.00 24.85 133 ARG A N 1
ATOM 941 C CA . ARG A 1 134 ? 20.784 40.328 16.445 1.00 25.12 133 ARG A CA 1
ATOM 942 C C . ARG A 1 134 ? 20.836 40.708 17.907 1.00 24.14 133 ARG A C 1
ATOM 943 O O . ARG A 1 134 ? 19.974 40.337 18.680 1.00 24.53 133 ARG A O 1
ATOM 951 N N . TYR A 1 135 ? 21.861 41.469 18.275 1.00 24.26 134 TYR A N 1
ATOM 952 C CA . TYR A 1 135 ? 21.925 42.062 19.582 1.00 24.45 134 TYR A CA 1
ATOM 953 C C . TYR A 1 135 ? 22.136 43.566 19.506 1.00 28.23 134 TYR A C 1
ATOM 954 O O . TYR A 1 135 ? 22.593 44.093 18.469 1.00 28.81 134 TYR A O 1
ATOM 963 N N . GLU A 1 136 ? 21.813 44.227 20.620 1.00 28.17 135 GLU A N 1
ATOM 964 C CA . GLU A 1 136 ? 22.055 45.654 20.820 1.00 32.50 135 GLU A CA 1
ATOM 965 C C . GLU A 1 136 ? 22.640 45.905 22.191 1.00 31.45 135 GLU A C 1
ATOM 966 O O . GLU A 1 136 ? 22.133 45.394 23.186 1.00 32.32 135 GLU A O 1
ATOM 972 N N . HIS A 1 137 ? 23.660 46.743 22.264 1.00 33.67 136 HIS A N 1
ATOM 973 C CA . HIS A 1 137 ? 24.151 47.196 23.558 1.00 37.64 136 HIS A CA 1
ATOM 974 C C . HIS A 1 137 ? 23.134 48.142 24.191 1.00 41.11 136 HIS A C 1
ATOM 975 O O . HIS A 1 137 ? 22.569 48.984 23.500 1.00 38.26 136 HIS A O 1
ATOM 982 N N . ILE A 1 138 ? 22.874 47.952 25.485 1.00 42.53 137 ILE A N 1
ATOM 983 C CA . ILE A 1 138 ? 21.985 48.825 26.253 1.00 49.50 137 ILE A CA 1
ATOM 984 C C . ILE A 1 138 ? 22.860 49.853 26.960 1.00 52.03 137 ILE A C 1
ATOM 985 O O . ILE A 1 138 ? 23.941 49.517 27.461 1.00 48.39 137 ILE A O 1
ATOM 990 N N . GLU A 1 139 ? 22.373 51.095 27.001 1.00 61.06 138 GLU A N 1
ATOM 991 C CA . GLU A 1 139 ? 23.141 52.250 27.498 1.00 69.68 138 GLU A CA 1
ATOM 992 C C . GLU A 1 139 ? 23.568 52.127 28.967 1.00 70.95 138 GLU A C 1
ATOM 993 O O . GLU A 1 139 ? 24.645 52.593 29.344 1.00 71.87 138 GLU A O 1
ATOM 999 N N . ASN A 1 140 ? 22.741 51.470 29.778 1.00 75.87 139 ASN A N 1
ATOM 1000 C CA . ASN A 1 140 ? 23.052 51.239 31.198 1.00 79.65 139 ASN A CA 1
ATOM 1001 C C . ASN A 1 140 ? 24.099 50.140 31.422 1.00 76.36 139 ASN A C 1
ATOM 1002 O O . ASN A 1 140 ? 24.342 49.737 32.562 1.00 76.57 139 ASN A O 1
ATOM 1007 N N . GLY A 1 141 ? 24.729 49.674 30.344 1.00 71.66 140 GLY A N 1
ATOM 1008 C CA . GLY A 1 141 ? 25.439 48.397 30.346 1.00 66.34 140 GLY A CA 1
ATOM 1009 C C . GLY A 1 141 ? 24.420 47.305 30.061 1.00 59.29 140 GLY A C 1
ATOM 1010 O O . GLY A 1 141 ? 23.218 47.490 30.281 1.00 58.59 140 GLY A O 1
ATOM 1011 N N . GLY A 1 142 ? 24.880 46.167 29.559 1.00 52.77 141 GLY A N 1
ATOM 1012 C CA . GLY A 1 142 ? 23.968 45.053 29.270 1.00 44.67 141 GLY A CA 1
ATOM 1013 C C . GLY A 1 142 ? 23.705 44.904 27.787 1.00 39.83 141 GLY A C 1
ATOM 1014 O O . GLY A 1 142 ? 23.962 45.821 27.006 1.00 36.69 141 GLY A O 1
ATOM 1015 N N . ILE A 1 143 ? 23.200 43.734 27.404 1.00 34.04 142 ILE A N 1
ATOM 1016 C CA . ILE A 1 143 ? 22.992 43.402 26.003 1.00 30.85 142 ILE A CA 1
ATOM 1017 C C . ILE A 1 143 ? 21.583 42.913 25.805 1.00 29.21 142 ILE A C 1
ATOM 1018 O O . ILE A 1 143 ? 21.110 42.044 26.542 1.00 28.71 142 ILE A O 1
ATOM 1023 N N . LYS A 1 144 ? 20.918 43.470 24.805 1.00 28.18 143 LYS A N 1
ATOM 1024 C CA . LYS A 1 144 ? 19.569 43.083 24.456 1.00 29.78 143 LYS A CA 1
ATOM 1025 C C . LYS A 1 144 ? 19.691 42.117 23.281 1.00 27.44 143 LYS A C 1
ATOM 1026 O O . LYS A 1 144 ? 20.288 42.461 22.273 1.00 25.99 143 LYS A O 1
ATOM 1032 N N . ILE A 1 145 ? 19.126 40.920 23.432 1.00 25.96 144 ILE A N 1
ATOM 1033 C CA . ILE A 1 145 ? 19.137 39.912 22.376 1.00 25.91 144 ILE A CA 1
ATOM 1034 C C . ILE A 1 145 ? 17.770 39.846 21.726 1.00 26.01 144 ILE A C 1
ATOM 1035 O O . ILE A 1 145 ? 16.775 39.736 22.426 1.00 25.46 144 ILE A O 1
ATOM 1040 N N . PHE A 1 146 ? 17.723 39.881 20.392 1.00 25.47 145 PHE A N 1
ATOM 1041 C CA . PHE A 1 146 ? 16.471 39.740 19.653 1.00 25.44 145 PHE A CA 1
ATOM 1042 C C . PHE A 1 146 ? 16.381 38.391 18.953 1.00 24.09 145 PHE A C 1
ATOM 1043 O O . PHE A 1 146 ? 17.308 38.011 18.259 1.00 23.98 145 PHE A O 1
ATOM 1051 N N . PHE A 1 147 ? 15.236 37.732 19.076 1.00 24.08 146 PHE A N 1
ATOM 1052 C CA . PHE A 1 147 ? 14.987 36.452 18.432 1.00 25.05 146 PHE A CA 1
ATOM 1053 C C . PHE A 1 147 ? 14.010 36.548 17.271 1.00 26.33 146 PHE A C 1
ATOM 1054 O O . PHE A 1 147 ? 13.259 37.517 17.144 1.00 25.55 146 PHE A O 1
ATOM 1062 N N . ALA A 1 148 ? 14.037 35.541 16.403 1.00 25.48 147 ALA A N 1
ATOM 1063 C CA . ALA A 1 148 ? 13.272 35.571 15.141 1.00 25.98 147 ALA A CA 1
ATOM 1064 C C . ALA A 1 148 ? 11.760 35.637 15.358 1.00 28.09 147 ALA A C 1
ATOM 1065 O O . ALA A 1 148 ? 11.021 36.138 14.504 1.00 25.97 147 ALA A O 1
ATOM 1067 N N . ASP A 1 149 ? 11.306 35.097 16.482 1.00 28.29 148 ASP A N 1
ATOM 1068 C CA . ASP A 1 149 ? 9.874 35.118 16.807 1.00 30.29 148 ASP A CA 1
ATOM 1069 C C . ASP A 1 149 ? 9.431 36.470 17.374 1.00 30.36 148 ASP A C 1
ATOM 1070 O O . ASP A 1 149 ? 8.247 36.646 17.717 1.00 29.86 148 ASP A O 1
ATOM 1075 N N . GLY A 1 150 ? 10.367 37.413 17.492 1.00 29.77 149 GLY A N 1
ATOM 1076 C CA . GLY A 1 150 ? 10.040 38.773 17.948 1.00 28.14 149 GLY A CA 1
ATOM 1077 C C . GLY A 1 150 ? 10.229 38.981 19.448 1.00 28.58 149 GLY A C 1
ATOM 1078 O O . GLY A 1 150 ? 10.019 40.085 19.973 1.00 26.31 149 GLY A O 1
ATOM 1079 N N . SER A 1 151 ? 10.648 37.936 20.157 1.00 27.71 150 SER A N 1
ATOM 1080 C CA . SER A 1 151 ? 10.949 38.084 21.569 1.00 28.85 150 SER A CA 1
ATOM 1081 C C . SER A 1 151 ? 12.339 38.679 21.774 1.00 27.96 150 SER A C 1
ATOM 1082 O O . SER A 1 151 ? 13.126 38.796 20.819 1.00 28.76 150 SER A O 1
ATOM 1085 N N . HIS A 1 152 ? 12.623 39.058 23.022 1.00 27.48 151 HIS A N 1
ATOM 1086 C CA . HIS A 1 152 ? 13.932 39.574 23.420 1.00 30.31 151 HIS A CA 1
ATOM 1087 C C . HIS A 1 152 ? 14.241 39.228 24.865 1.00 29.47 151 HIS A C 1
ATOM 1088 O O . HIS A 1 152 ? 13.339 38.948 25.672 1.00 28.14 151 HIS A O 1
ATOM 1095 N N . GLU A 1 153 ? 15.533 39.221 25.180 1.00 28.72 152 GLU A N 1
ATOM 1096 C CA . GLU A 1 153 ? 15.997 39.039 26.541 1.00 30.78 152 GLU A CA 1
ATOM 1097 C C . GLU A 1 153 ? 17.199 39.941 26.765 1.00 29.27 152 GLU A C 1
ATOM 1098 O O . GLU A 1 153 ? 17.941 40.238 25.831 1.00 31.15 152 GLU A O 1
ATOM 1104 N N . ASN A 1 154 ? 17.434 40.304 28.020 1.00 28.04 153 ASN A N 1
ATOM 1105 C CA . ASN A 1 154 ? 18.575 41.109 28.380 1.00 26.94 153 ASN A CA 1
ATOM 1106 C C . ASN A 1 154 ? 19.562 40.260 29.188 1.00 26.70 153 ASN A C 1
ATOM 1107 O O . ASN A 1 154 ? 19.154 39.525 30.088 1.00 25.94 153 ASN A O 1
ATOM 1112 N N . VAL A 1 155 ? 20.841 40.351 28.847 1.00 24.38 154 VAL A N 1
ATOM 1113 C CA . VAL A 1 155 ? 21.894 39.637 29.552 1.00 24.84 154 VAL A CA 1
ATOM 1114 C C . VAL A 1 155 ? 23.082 40.576 29.782 1.00 23.49 154 VAL A C 1
ATOM 1115 O O . VAL A 1 155 ? 23.115 41.688 29.266 1.00 25.50 154 VAL A O 1
ATOM 1119 N N . ASP A 1 156 ? 24.044 40.134 30.580 1.00 23.73 155 ASP A N 1
ATOM 1120 C CA . ASP A 1 156 ? 25.236 40.934 30.876 1.00 23.79 155 ASP A CA 1
ATOM 1121 C C . ASP A 1 156 ? 26.448 40.544 30.021 1.00 24.06 155 ASP A C 1
ATOM 1122 O O . ASP A 1 156 ? 27.350 41.345 29.817 1.00 22.05 155 ASP A O 1
ATOM 1127 N N . VAL A 1 157 ? 26.465 39.295 29.542 1.00 22.64 156 VAL A N 1
ATOM 1128 C CA . VAL A 1 157 ? 27.535 38.777 28.703 1.00 21.89 156 VAL A CA 1
ATOM 1129 C C . VAL A 1 157 ? 26.851 37.933 27.639 1.00 21.85 156 VAL A C 1
ATOM 1130 O O . VAL A 1 157 ? 25.932 37.167 27.943 1.00 20.54 156 VAL A O 1
ATOM 1134 N N . LEU A 1 158 ? 27.268 38.080 26.390 1.00 21.57 157 LEU A N 1
ATOM 1135 C CA . LEU A 1 158 ? 26.676 37.295 25.305 1.00 21.70 157 LEU A CA 1
ATOM 1136 C C . LEU A 1 158 ? 27.749 36.424 24.704 1.00 22.47 157 LEU A C 1
ATOM 1137 O O . LEU A 1 158 ? 28.797 36.915 24.283 1.00 20.74 157 LEU A O 1
ATOM 1142 N N . VAL A 1 159 ? 27.480 35.121 24.638 1.00 20.74 158 VAL A N 1
ATOM 1143 C CA . VAL A 1 159 ? 28.443 34.216 24.027 1.00 20.83 158 VAL A CA 1
ATOM 1144 C C . VAL A 1 159 ? 27.829 33.567 22.798 1.00 20.18 158 VAL A C 1
ATOM 1145 O O . VAL A 1 159 ? 26.802 32.902 22.897 1.00 20.22 158 VAL A O 1
ATOM 1149 N N . GLY A 1 160 ? 28.465 33.770 21.645 1.00 20.15 159 GLY A N 1
ATOM 1150 C CA . GLY A 1 160 ? 28.044 33.136 20.407 1.00 19.39 159 GLY A CA 1
ATOM 1151 C C . GLY A 1 160 ? 28.686 31.767 20.344 1.00 18.56 159 GLY A C 1
ATOM 1152 O O . GLY A 1 160 ? 29.886 31.652 20.109 1.00 18.68 159 GLY A O 1
ATOM 1153 N N . ALA A 1 161 ? 27.879 30.738 20.611 1.00 18.99 160 ALA A N 1
ATOM 1154 C CA . ALA A 1 161 ? 28.278 29.331 20.447 1.00 18.61 160 ALA A CA 1
ATOM 1155 C C . ALA A 1 161 ? 27.401 28.704 19.372 1.00 19.28 160 ALA A C 1
ATOM 1156 O O . ALA A 1 161 ? 26.937 27.555 19.493 1.00 17.07 160 ALA A O 1
ATOM 1158 N N . ASP A 1 162 ? 27.171 29.483 18.310 1.00 19.48 161 ASP A N 1
ATOM 1159 C CA . ASP A 1 162 ? 26.106 29.177 17.353 1.00 19.98 161 ASP A CA 1
ATOM 1160 C C . ASP A 1 162 ? 26.585 28.593 16.027 1.00 20.82 161 ASP A C 1
ATOM 1161 O O . ASP A 1 162 ? 25.865 28.645 15.021 1.00 23.08 161 ASP A O 1
ATOM 1166 N N . GLY A 1 163 ? 27.785 28.025 16.020 1.00 20.75 162 GLY A N 1
ATOM 1167 C CA . GLY A 1 163 ? 28.214 27.188 14.900 1.00 22.34 162 GLY A CA 1
ATOM 1168 C C . GLY A 1 163 ? 28.901 27.954 13.777 1.00 22.22 162 GLY A C 1
ATOM 1169 O O . GLY A 1 163 ? 29.073 29.175 13.846 1.00 20.88 162 GLY A O 1
ATOM 1170 N N . SER A 1 164 ? 29.228 27.232 12.709 1.00 23.01 163 SER A N 1
ATOM 1171 C CA A SER A 1 164 ? 30.132 27.745 11.667 0.50 24.01 163 SER A CA 1
ATOM 1172 C CA B SER A 1 164 ? 30.109 27.725 11.639 0.50 24.53 163 SER A CA 1
ATOM 1173 C C . SER A 1 164 ? 29.644 29.012 10.956 1.00 25.90 163 SER A C 1
ATOM 1174 O O . SER A 1 164 ? 30.464 29.845 10.594 1.00 26.81 163 SER A O 1
ATOM 1179 N N . ASN A 1 165 ? 28.331 29.148 10.754 1.00 25.81 164 ASN A N 1
ATOM 1180 C CA . ASN A 1 165 ? 27.759 30.353 10.115 1.00 28.30 164 ASN A CA 1
ATOM 1181 C C . ASN A 1 165 ? 27.142 31.303 11.142 1.00 26.74 164 ASN A C 1
ATOM 1182 O O . ASN A 1 165 ? 26.100 31.915 10.900 1.00 28.12 164 ASN A O 1
ATOM 1187 N N . SER A 1 166 ? 27.798 31.408 12.290 1.00 23.74 165 SER A N 1
ATOM 1188 C CA . SER A 1 166 ? 27.323 32.177 13.426 1.00 22.90 165 SER A CA 1
ATOM 1189 C C . SER A 1 166 ? 26.885 33.597 13.085 1.00 23.47 165 SER A C 1
ATOM 1190 O O . SER A 1 166 ? 27.696 34.398 12.624 1.00 21.60 165 SER A O 1
ATOM 1193 N N . LYS A 1 167 ? 25.621 33.907 13.332 1.00 24.42 166 LYS A N 1
ATOM 1194 C CA . LYS A 1 167 ? 25.129 35.284 13.170 1.00 26.29 166 LYS A CA 1
ATOM 1195 C C . LYS A 1 167 ? 25.727 36.219 14.206 1.00 24.55 166 LYS A C 1
ATOM 1196 O O . LYS A 1 167 ? 25.885 37.403 13.943 1.00 23.03 166 LYS A O 1
ATOM 1202 N N . VAL A 1 168 ? 26.069 35.695 15.382 1.00 22.89 167 VAL A N 1
ATOM 1203 C CA . VAL A 1 168 ? 26.720 36.512 16.393 1.00 23.18 167 VAL A CA 1
ATOM 1204 C C . VAL A 1 168 ? 28.060 36.986 15.868 1.00 22.75 167 VAL A C 1
ATOM 1205 O O . VAL A 1 168 ? 28.361 38.173 15.978 1.00 23.36 167 VAL A O 1
ATOM 1209 N N . ARG A 1 169 ? 28.867 36.063 15.323 1.00 22.00 168 ARG A N 1
ATOM 1210 C CA . ARG A 1 169 ? 30.167 36.424 14.734 1.00 21.98 168 ARG A CA 1
ATOM 1211 C C . ARG A 1 169 ? 29.988 37.403 13.574 1.00 22.35 168 ARG A C 1
ATOM 1212 O O . ARG A 1 169 ? 30.757 38.364 13.427 1.00 20.90 168 ARG A O 1
ATOM 1220 N N . LYS A 1 170 ? 28.983 37.148 12.753 1.00 23.94 169 LYS A N 1
ATOM 1221 C CA . LYS A 1 170 ? 28.763 37.985 11.571 1.00 26.55 169 LYS A CA 1
ATOM 1222 C C . LYS A 1 170 ? 28.453 39.427 11.993 1.00 26.51 169 LYS A C 1
ATOM 1223 O O . LYS A 1 170 ? 28.845 40.365 11.311 1.00 27.61 169 LYS A O 1
ATOM 1229 N N . GLN A 1 171 ? 27.785 39.596 13.130 1.00 26.03 170 GLN A N 1
ATOM 1230 C CA . GLN A 1 171 ? 27.481 40.929 13.635 1.00 25.34 170 GLN A CA 1
ATOM 1231 C C . GLN A 1 171 ? 28.656 41.528 14.363 1.00 27.05 170 GLN A C 1
ATOM 1232 O O . GLN A 1 171 ? 28.985 42.682 14.126 1.00 26.95 170 GLN A O 1
ATOM 1238 N N . TYR A 1 172 ? 29.306 40.742 15.226 1.00 24.89 171 TYR A N 1
ATOM 1239 C CA . TYR A 1 172 ? 30.357 41.236 16.078 1.00 23.76 171 TYR A CA 1
ATOM 1240 C C . TYR A 1 172 ? 31.679 41.445 15.338 1.00 24.97 171 TYR A C 1
ATOM 1241 O O . TYR A 1 172 ? 32.340 42.464 15.554 1.00 25.33 171 TYR A O 1
ATOM 1250 N N . LEU A 1 173 ? 32.054 40.503 14.476 1.00 23.74 172 LEU A N 1
ATOM 1251 C CA . LEU A 1 173 ? 33.336 40.528 13.785 1.00 25.45 172 LEU A CA 1
ATOM 1252 C C . LEU A 1 173 ? 33.072 40.321 12.288 1.00 26.70 172 LEU A C 1
ATOM 1253 O O . LEU A 1 173 ? 33.472 39.312 11.724 1.00 27.11 172 LEU A O 1
ATOM 1258 N N . PRO A 1 174 ? 32.374 41.276 11.654 1.00 28.14 173 PRO A N 1
ATOM 1259 C CA . PRO A 1 174 ? 31.918 41.124 10.274 1.00 31.01 173 PRO A CA 1
ATOM 1260 C C . PRO A 1 174 ? 33.021 40.943 9.246 1.00 31.92 173 PRO A C 1
ATOM 1261 O O . PRO A 1 174 ? 32.744 40.437 8.166 1.00 32.86 173 PRO A O 1
ATOM 1265 N N . PHE A 1 175 ? 34.246 41.343 9.570 1.00 32.71 174 PHE A N 1
ATOM 1266 C CA . PHE A 1 175 ? 35.321 41.295 8.581 1.00 38.91 174 PHE A CA 1
ATOM 1267 C C . PHE A 1 175 ? 36.060 39.954 8.511 1.00 38.52 174 PHE A C 1
ATOM 1268 O O . PHE A 1 175 ? 36.852 39.743 7.596 1.00 36.35 174 PHE A O 1
ATOM 1276 N N . ILE A 1 176 ? 35.793 39.042 9.448 1.00 36.52 175 ILE A N 1
ATOM 1277 C CA . ILE A 1 176 ? 36.318 37.679 9.344 1.00 36.87 175 ILE A CA 1
ATOM 1278 C C . ILE A 1 176 ? 35.630 36.953 8.188 1.00 39.55 175 ILE A C 1
ATOM 1279 O O . ILE A 1 176 ? 34.405 36.743 8.205 1.00 39.19 175 ILE A O 1
ATOM 1284 N N . GLU A 1 177 ? 36.419 36.561 7.192 1.00 41.34 176 GLU A N 1
ATOM 1285 C CA . GLU A 1 177 ? 35.879 35.938 5.979 1.00 46.02 176 GLU A CA 1
ATOM 1286 C C . GLU A 1 177 ? 36.574 34.602 5.703 1.00 40.35 176 GLU A C 1
ATOM 1287 O O . GLU A 1 177 ? 37.772 34.504 5.840 1.00 40.33 176 GLU A O 1
ATOM 1293 N N . ARG A 1 178 ? 35.800 33.590 5.317 1.00 40.47 177 ARG A N 1
ATOM 1294 C CA . ARG A 1 178 ? 36.330 32.272 4.976 1.00 37.69 177 ARG A CA 1
ATOM 1295 C C . ARG A 1 178 ? 36.869 32.290 3.562 1.00 33.38 177 ARG A C 1
ATOM 1296 O O . ARG A 1 178 ? 36.455 33.130 2.757 1.00 30.50 177 ARG A O 1
ATOM 1304 N N . PHE A 1 179 ? 37.782 31.366 3.250 1.00 29.07 178 PHE A N 1
ATOM 1305 C CA . PHE A 1 179 ? 38.192 31.159 1.861 1.00 27.30 178 PHE A CA 1
ATOM 1306 C C . PHE A 1 179 ? 38.097 29.676 1.496 1.00 26.48 178 PHE A C 1
ATOM 1307 O O . PHE A 1 179 ? 38.107 28.818 2.370 1.00 23.76 178 PHE A O 1
ATOM 1315 N N . ASP A 1 180 ? 38.004 29.396 0.202 1.00 25.37 179 ASP A N 1
ATOM 1316 C CA . ASP A 1 180 ? 37.981 28.019 -0.273 1.00 26.83 179 ASP A CA 1
ATOM 1317 C C . ASP A 1 180 ? 39.393 27.449 -0.282 1.00 25.62 179 ASP A C 1
ATOM 1318 O O . ASP A 1 180 ? 40.331 28.034 -0.837 1.00 22.94 179 ASP A O 1
ATOM 1323 N N . VAL A 1 181 ? 39.522 26.262 0.278 1.00 23.26 180 VAL A N 1
ATOM 1324 C CA . VAL A 1 181 ? 40.815 25.592 0.383 1.00 22.51 180 VAL A CA 1
ATOM 1325 C C . VAL A 1 181 ? 41.259 24.991 -0.948 1.00 21.16 180 VAL A C 1
ATOM 1326 O O . VAL A 1 181 ? 42.433 24.818 -1.176 1.00 22.75 180 VAL A O 1
ATOM 1330 N N . GLY A 1 182 ? 40.311 24.701 -1.827 1.00 20.64 181 GLY A N 1
ATOM 1331 C CA . GLY A 1 182 ? 40.599 24.010 -3.065 1.00 19.77 181 GLY A CA 1
ATOM 1332 C C . GLY A 1 182 ? 40.569 22.506 -2.894 1.00 19.53 181 GLY A C 1
ATOM 1333 O O . GLY A 1 182 ? 40.935 21.767 -3.835 1.00 20.66 181 GLY A O 1
ATOM 1334 N N . VAL A 1 183 ? 40.163 22.048 -1.707 1.00 19.88 182 VAL A N 1
ATOM 1335 C CA . VAL A 1 183 ? 40.049 20.613 -1.401 1.00 18.91 182 VAL A CA 1
ATOM 1336 C C . VAL A 1 183 ? 38.597 20.338 -0.992 1.00 19.05 182 VAL A C 1
ATOM 1337 O O . VAL A 1 183 ? 37.969 21.150 -0.281 1.00 16.94 182 VAL A O 1
ATOM 1341 N N . SER A 1 184 ? 38.074 19.205 -1.464 1.00 18.13 183 SER A N 1
ATOM 1342 C CA . SER A 1 184 ? 36.727 18.747 -1.123 1.00 18.60 183 SER A CA 1
ATOM 1343 C C . SER A 1 184 ? 36.773 17.306 -0.656 1.00 18.11 183 SER A C 1
ATOM 1344 O O . SER A 1 184 ? 37.781 16.619 -0.830 1.00 18.26 183 SER A O 1
ATOM 1355 N N . ILE A 1 186 ? 34.303 13.551 0.327 1.00 17.40 185 ILE A N 1
ATOM 1356 C CA . ILE A 1 186 ? 33.069 12.768 0.325 1.00 17.07 185 ILE A CA 1
ATOM 1357 C C . ILE A 1 186 ? 33.230 11.769 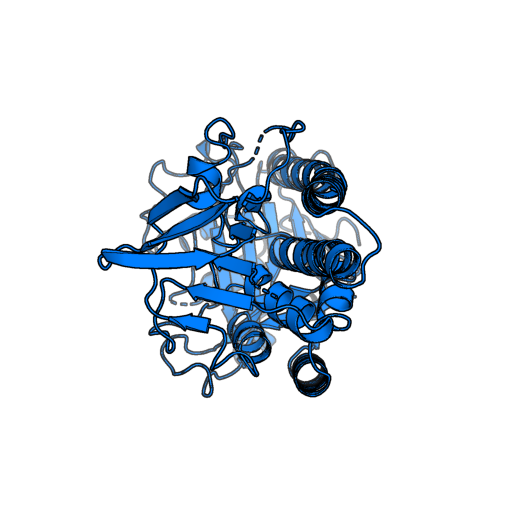1.466 1.00 16.95 185 ILE A C 1
ATOM 1358 O O . ILE A 1 186 ? 34.232 11.041 1.521 1.00 16.04 185 ILE A O 1
ATOM 1363 N N . ILE A 1 187 ? 32.268 11.771 2.391 1.00 17.75 186 ILE A N 1
ATOM 1364 C CA . ILE A 1 187 ? 32.321 10.986 3.623 1.00 17.41 186 ILE A CA 1
ATOM 1365 C C . ILE A 1 187 ? 31.160 9.990 3.613 1.00 18.06 186 ILE A C 1
ATOM 1366 O O . ILE A 1 187 ? 30.007 10.377 3.388 1.00 16.68 186 ILE A O 1
ATOM 1371 N N . GLY A 1 188 ? 31.461 8.716 3.836 1.00 16.16 187 GLY A N 1
ATOM 1372 C CA . GLY A 1 188 ? 30.414 7.700 3.980 1.00 16.34 187 GLY A CA 1
ATOM 1373 C C . GLY A 1 188 ? 30.648 6.828 5.197 1.00 15.97 187 GLY A C 1
ATOM 1374 O O . GLY A 1 188 ? 31.743 6.827 5.771 1.00 15.91 187 GLY A O 1
ATOM 1375 N N . ARG A 1 189 ? 29.614 6.092 5.594 1.00 16.75 188 ARG A N 1
ATOM 1376 C CA . ARG A 1 189 ? 29.724 5.157 6.690 1.00 17.43 188 ARG A CA 1
ATOM 1377 C C . ARG A 1 189 ? 29.152 3.830 6.271 1.00 18.16 188 ARG A C 1
ATOM 1378 O O . ARG A 1 189 ? 28.208 3.769 5.483 1.00 18.54 188 ARG A O 1
ATOM 1386 N N . ALA A 1 190 ? 29.697 2.769 6.845 1.00 18.11 189 ALA A N 1
ATOM 1387 C CA . ALA A 1 190 ? 29.176 1.432 6.618 1.00 18.33 189 ALA A CA 1
ATOM 1388 C C . ALA A 1 190 ? 29.055 0.695 7.933 1.00 18.10 189 ALA A C 1
ATOM 1389 O O . ALA A 1 190 ? 30.032 0.578 8.661 1.00 17.58 189 ALA A O 1
ATOM 1391 N N . ARG A 1 191 ? 27.867 0.176 8.220 1.00 18.84 190 ARG A N 1
ATOM 1392 C CA . ARG A 1 191 ? 27.639 -0.563 9.465 1.00 19.73 190 ARG A CA 1
ATOM 1393 C C . ARG A 1 191 ? 28.478 -1.841 9.531 1.00 19.42 190 ARG A C 1
ATOM 1394 O O . ARG A 1 191 ? 28.510 -2.638 8.571 1.00 19.08 190 ARG A O 1
ATOM 1402 N N . LEU A 1 192 ? 29.171 -2.044 10.642 1.00 19.15 191 LEU A N 1
ATOM 1403 C CA . LEU A 1 192 ? 29.985 -3.246 10.822 1.00 21.55 191 LEU A CA 1
ATOM 1404 C C . LEU A 1 192 ? 29.119 -4.382 11.311 1.00 22.50 191 LEU A C 1
ATOM 1405 O O . LEU A 1 192 ? 29.121 -4.727 12.498 1.00 22.60 191 LEU A O 1
ATOM 1410 N N . THR A 1 193 ? 28.371 -4.942 10.370 1.00 21.92 192 THR A N 1
ATOM 1411 C CA . THR A 1 193 ? 27.459 -6.027 10.643 1.00 21.99 192 THR A CA 1
ATOM 1412 C C . THR A 1 193 ? 28.297 -7.307 10.722 1.00 21.79 192 THR A C 1
ATOM 1413 O O . THR A 1 193 ? 29.478 -7.328 10.326 1.00 20.09 192 THR A O 1
ATOM 1417 N N . PRO A 1 194 ? 27.686 -8.403 11.201 1.00 24.24 193 PRO A N 1
ATOM 1418 C CA . PRO A 1 194 ? 28.358 -9.704 11.138 1.00 24.77 193 PRO A CA 1
ATOM 1419 C C . PRO A 1 194 ? 28.869 -10.039 9.729 1.00 22.64 193 PRO A C 1
ATOM 1420 O O . PRO A 1 194 ? 30.010 -10.455 9.564 1.00 23.03 193 PRO A O 1
ATOM 1424 N N . ALA A 1 195 ? 28.048 -9.804 8.713 1.00 23.09 194 ALA A N 1
ATOM 1425 C CA . ALA A 1 195 ? 28.432 -10.112 7.338 1.00 23.45 194 ALA A CA 1
ATOM 1426 C C . ALA A 1 195 ? 29.602 -9.270 6.862 1.00 25.24 194 ALA A C 1
ATOM 1427 O O . ALA A 1 195 ? 30.624 -9.797 6.370 1.00 25.18 194 ALA A O 1
ATOM 1429 N N . LEU A 1 196 ? 29.503 -7.952 7.054 1.00 25.00 195 LEU A N 1
ATOM 1430 C CA . LEU A 1 196 ? 30.557 -7.082 6.557 1.00 25.68 195 LEU A CA 1
ATOM 1431 C C . LEU A 1 196 ? 31.865 -7.372 7.250 1.00 26.30 195 LEU A C 1
ATOM 1432 O O . LEU A 1 196 ? 32.929 -7.299 6.642 1.00 28.38 195 LEU A O 1
ATOM 1437 N N . THR A 1 197 ? 31.799 -7.692 8.535 1.00 28.64 196 THR A N 1
ATOM 1438 C CA . THR A 1 197 ? 32.983 -8.063 9.284 1.00 30.66 196 THR A CA 1
ATOM 1439 C C . THR A 1 197 ? 33.710 -9.256 8.657 1.00 32.14 196 THR A C 1
ATOM 1440 O O . THR A 1 197 ? 34.941 -9.284 8.613 1.00 31.94 196 THR A O 1
ATOM 1444 N N . ALA A 1 198 ? 32.946 -10.227 8.159 1.00 29.69 197 ALA A N 1
ATOM 1445 C CA . ALA A 1 198 ? 33.516 -11.390 7.496 1.00 31.30 197 ALA A CA 1
ATOM 1446 C C . ALA A 1 198 ? 34.208 -11.056 6.178 1.00 29.34 197 ALA A C 1
ATOM 1447 O O . ALA A 1 198 ? 35.155 -11.726 5.775 1.00 31.48 197 ALA A O 1
ATOM 1449 N N . LEU A 1 199 ? 33.727 -10.031 5.495 1.00 27.91 198 LEU A N 1
ATOM 1450 C CA . LEU A 1 199 ? 34.147 -9.770 4.124 1.00 27.74 198 LEU A CA 1
ATOM 1451 C C . LEU A 1 199 ? 35.230 -8.728 4.019 1.00 28.31 198 LEU A C 1
ATOM 1452 O O . LEU A 1 199 ? 35.729 -8.469 2.927 1.00 31.33 198 LEU A O 1
ATOM 1457 N N . LEU A 1 200 ? 35.611 -8.132 5.145 1.00 28.72 199 LEU A N 1
ATOM 1458 C CA . LEU A 1 200 ? 36.674 -7.130 5.141 1.00 30.19 199 LEU A CA 1
ATOM 1459 C C . LEU A 1 200 ? 37.897 -7.628 5.909 1.00 31.21 199 LEU A C 1
ATOM 1460 O O . LEU A 1 200 ? 37.748 -8.299 6.917 1.00 32.87 199 LEU A O 1
ATOM 1465 N N . PRO A 1 201 ? 39.118 -7.263 5.468 1.00 34.97 200 PRO A N 1
ATOM 1466 C CA . PRO A 1 201 ? 40.305 -7.665 6.251 1.00 35.77 200 PRO A CA 1
ATOM 1467 C C . PRO A 1 201 ? 40.372 -7.034 7.650 1.00 36.66 200 PRO A C 1
ATOM 1468 O O . PRO A 1 201 ? 39.781 -5.978 7.882 1.00 33.18 200 PRO A O 1
ATOM 1472 N N . GLN A 1 202 ? 41.096 -7.663 8.577 1.00 41.16 201 GLN A N 1
ATOM 1473 C CA . GLN A 1 202 ? 41.078 -7.226 9.988 1.00 45.45 201 GLN A CA 1
ATOM 1474 C C . GLN A 1 202 ? 41.502 -5.777 10.219 1.00 43.82 201 GLN A C 1
ATOM 1475 O O . GLN A 1 202 ? 40.947 -5.110 11.091 1.00 46.97 201 GLN A O 1
ATOM 1481 N N . ASN A 1 203 ? 42.454 -5.276 9.434 1.00 42.48 202 ASN A N 1
ATOM 1482 C CA . ASN A 1 203 ? 42.890 -3.875 9.578 1.00 43.15 202 ASN A CA 1
ATOM 1483 C C . ASN A 1 203 ? 41.791 -2.826 9.333 1.00 41.88 202 ASN A C 1
ATOM 1484 O O . ASN A 1 203 ? 41.952 -1.661 9.706 1.00 38.38 202 ASN A O 1
ATOM 1489 N N . PHE A 1 204 ? 40.670 -3.234 8.741 1.00 39.91 203 PHE A N 1
ATOM 1490 C CA . PHE A 1 204 ? 39.541 -2.327 8.564 1.00 41.42 203 PHE A CA 1
ATOM 1491 C C . PHE A 1 204 ? 38.669 -2.229 9.815 1.00 42.86 203 PHE A C 1
ATOM 1492 O O . PHE A 1 204 ? 37.876 -1.300 9.939 1.00 43.27 203 PHE A O 1
ATOM 1500 N N . ARG A 1 205 ? 38.810 -3.182 10.731 1.00 44.56 204 ARG A N 1
ATOM 1501 C CA . ARG A 1 205 ? 37.871 -3.321 11.854 1.00 47.09 204 ARG A CA 1
ATOM 1502 C C . ARG A 1 205 ? 38.492 -3.244 13.260 1.00 48.19 204 ARG A C 1
ATOM 1503 O O . ARG A 1 205 ? 37.765 -3.277 14.252 1.00 47.32 204 ARG A O 1
ATOM 1511 N N . ASP A 1 206 ? 39.818 -3.134 13.342 1.00 49.51 205 ASP A N 1
ATOM 1512 C CA . ASP A 1 206 ? 40.524 -3.239 14.623 1.00 48.93 205 ASP A CA 1
ATOM 1513 C C . ASP A 1 206 ? 40.645 -1.927 1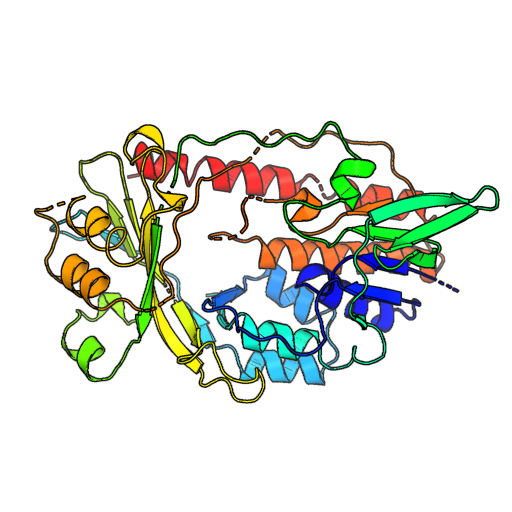5.398 1.00 49.91 205 ASP A C 1
ATOM 1514 O O . ASP A 1 206 ? 41.181 -1.918 16.504 1.00 55.42 205 ASP A O 1
ATOM 1519 N N . GLY A 1 207 ? 40.157 -0.825 14.838 1.00 46.17 206 GLY A N 1
ATOM 1520 C CA . GLY A 1 207 ? 40.189 0.450 15.552 1.00 46.73 206 GLY A CA 1
ATOM 1521 C C . GLY A 1 207 ? 41.408 1.326 15.296 1.00 44.57 206 GLY A C 1
ATOM 1522 O O . GLY A 1 207 ? 41.487 2.438 15.823 1.00 46.42 206 GLY A O 1
ATOM 1523 N N . THR A 1 208 ? 42.370 0.842 14.512 1.00 39.54 207 THR A N 1
ATOM 1524 C CA . THR A 1 208 ? 43.468 1.698 14.082 1.00 38.87 207 THR A CA 1
ATOM 1525 C C . THR A 1 208 ? 43.099 2.332 12.744 1.00 35.25 207 THR A C 1
ATOM 1526 O O . THR A 1 208 ? 42.699 1.621 11.817 1.00 33.41 207 THR A O 1
ATOM 1530 N N . PRO A 1 209 ? 43.226 3.663 12.640 1.00 32.96 208 PRO A N 1
ATOM 1531 C CA . PRO A 1 209 ? 42.906 4.315 11.361 1.00 31.76 208 PRO A CA 1
ATOM 1532 C C . PRO A 1 209 ? 43.903 3.992 10.241 1.00 30.03 208 PRO A C 1
ATOM 1533 O O . PRO A 1 209 ? 45.092 3.724 10.495 1.00 30.58 208 PRO A O 1
ATOM 1537 N N . ASN A 1 210 ? 43.399 4.010 9.010 1.00 26.66 209 ASN A N 1
ATOM 1538 C CA . ASN A 1 210 ? 44.196 3.713 7.830 1.00 25.52 209 ASN A CA 1
ATOM 1539 C C . ASN A 1 210 ? 44.101 4.861 6.851 1.00 24.78 209 ASN A C 1
ATOM 1540 O O . ASN A 1 210 ? 43.033 5.461 6.687 1.00 23.54 209 ASN A O 1
ATOM 1545 N N . SER A 1 211 ? 45.216 5.142 6.188 1.00 22.01 210 SER A N 1
ATOM 1546 C CA . SER A 1 211 ? 45.244 6.070 5.075 1.00 22.52 210 SER A CA 1
ATOM 1547 C C . SER A 1 211 ? 45.699 5.389 3.804 1.00 22.09 210 SER A C 1
ATOM 1548 O O . SER A 1 211 ? 46.699 4.685 3.820 1.00 24.30 210 SER A O 1
ATOM 1551 N N . ILE A 1 212 ? 44.962 5.600 2.713 1.00 20.59 211 ILE A N 1
ATOM 1552 C CA . ILE A 1 212 ? 45.312 5.066 1.433 1.00 21.94 211 ILE A CA 1
ATOM 1553 C C . ILE A 1 212 ? 45.898 6.194 0.636 1.00 22.43 211 ILE A C 1
ATOM 1554 O O . ILE A 1 212 ? 45.228 7.216 0.403 1.00 21.97 211 ILE A O 1
ATOM 1559 N N . VAL A 1 213 ? 47.146 6.003 0.219 1.00 22.37 212 VAL A N 1
ATOM 1560 C CA . VAL A 1 213 ? 47.886 7.022 -0.516 1.00 22.97 212 VAL A CA 1
ATOM 1561 C C . VAL A 1 213 ? 48.143 6.554 -1.933 1.00 23.10 212 VAL A C 1
ATOM 1562 O O . VAL A 1 213 ? 49.091 5.795 -2.170 1.00 23.76 212 VAL A O 1
ATOM 1566 N N . PRO A 1 214 ? 47.314 6.993 -2.886 1.00 22.01 213 PRO A N 1
ATOM 1567 C CA . PRO A 1 214 ? 47.490 6.554 -4.268 1.00 22.47 213 PRO A CA 1
ATOM 1568 C C . PRO A 1 214 ? 48.497 7.390 -5.049 1.00 24.30 213 PRO A C 1
ATOM 1569 O O . PRO A 1 214 ? 49.069 8.341 -4.510 1.00 20.58 213 PRO A O 1
ATOM 1573 N N . LYS A 1 215 ? 48.667 7.063 -6.329 1.00 25.75 214 LYS A N 1
ATOM 1574 C CA . LYS A 1 215 ? 49.514 7.871 -7.217 1.00 27.71 214 LYS A CA 1
ATOM 1575 C C . LYS A 1 215 ? 48.775 9.094 -7.697 1.00 24.85 214 LYS A C 1
ATOM 1576 O O . LYS A 1 215 ? 49.383 10.076 -8.085 1.00 26.25 214 LYS A O 1
ATOM 1582 N N . SER A 1 216 ? 47.453 9.012 -7.733 1.00 23.45 215 SER A N 1
ATOM 1583 C CA . SER A 1 216 ? 46.643 10.148 -8.095 1.00 21.87 215 SER A CA 1
ATOM 1584 C C . SER A 1 216 ? 46.641 11.196 -6.974 1.00 21.08 215 SER A C 1
ATOM 1585 O O . SER A 1 216 ? 46.978 10.894 -5.850 1.00 20.86 215 SER A O 1
ATOM 1588 N N . PRO A 1 217 ? 46.273 12.446 -7.297 1.00 21.25 216 PRO A N 1
ATOM 1589 C CA . PRO A 1 217 ? 46.340 13.510 -6.304 1.00 20.98 216 PRO A CA 1
ATOM 1590 C C . PRO A 1 217 ? 45.109 13.522 -5.381 1.00 19.51 216 PRO A C 1
ATOM 1591 O O . PRO A 1 217 ? 44.352 14.483 -5.341 1.00 20.59 216 PRO A O 1
ATOM 1595 N N . ASP A 1 218 ? 44.922 12.444 -4.656 1.00 19.45 217 ASP A N 1
ATOM 1596 C CA . ASP A 1 218 ? 43.758 12.306 -3.787 1.00 18.38 217 ASP A CA 1
ATOM 1597 C C . ASP A 1 218 ? 44.078 11.313 -2.701 1.00 18.68 217 ASP A C 1
ATOM 1598 O O . ASP A 1 218 ? 45.225 10.852 -2.585 1.00 18.06 217 ASP A O 1
ATOM 1603 N N . TRP A 1 219 ? 43.112 11.013 -1.842 1.00 18.08 218 TRP A N 1
ATOM 1604 C CA . TRP A 1 219 ? 43.424 10.305 -0.612 1.00 18.36 218 TRP A CA 1
ATOM 1605 C C . TRP A 1 219 ? 42.181 9.598 -0.107 1.00 17.41 218 TRP A C 1
ATOM 1606 O O . TRP A 1 219 ? 41.087 10.100 -0.321 1.00 17.75 218 TRP A O 1
ATOM 1617 N N . LEU A 1 220 ? 42.352 8.501 0.614 1.00 16.79 219 LEU A N 1
ATOM 1618 C CA . LEU A 1 220 ? 41.215 7.839 1.304 1.00 17.49 219 LEU A CA 1
ATOM 1619 C C . LEU A 1 220 ? 41.590 7.542 2.740 1.00 17.26 219 LEU A C 1
ATOM 1620 O O . LEU A 1 220 ? 42.595 6.847 3.022 1.00 19.39 219 LEU A O 1
ATOM 1625 N N . PHE A 1 221 ? 40.814 8.123 3.655 1.00 18.44 220 PHE A N 1
ATOM 1626 C CA . PHE A 1 221 ? 41.034 7.964 5.081 1.00 20.53 220 PHE A CA 1
ATOM 1627 C C . PHE A 1 221 ? 39.962 7.000 5.590 1.00 20.22 220 PHE A C 1
ATOM 1628 O O . PHE A 1 221 ? 38.802 7.123 5.201 1.00 20.21 220 PHE A O 1
ATOM 1636 N N . ILE A 1 222 ? 40.345 6.035 6.421 1.00 18.05 221 ILE A N 1
ATOM 1637 C CA . ILE A 1 222 ? 39.399 5.056 6.969 1.00 19.30 221 ILE A CA 1
ATOM 1638 C C . ILE A 1 222 ? 39.491 5.015 8.493 1.00 20.71 221 ILE A C 1
ATOM 1639 O O . ILE A 1 222 ? 40.576 4.854 9.047 1.00 22.04 221 ILE A O 1
ATOM 1644 N N . SER A 1 223 ? 38.358 5.108 9.177 1.00 19.82 222 SER A N 1
ATOM 1645 C CA . SER A 1 223 ? 38.364 5.007 10.634 1.00 19.84 222 SER A CA 1
ATOM 1646 C C . SER A 1 223 ? 37.060 4.432 11.100 1.00 20.48 222 SER A C 1
ATOM 1647 O O . SER A 1 223 ? 36.388 3.742 10.316 1.00 18.07 222 SER A O 1
ATOM 1658 N N . TRP A 1 225 ? 33.353 5.044 13.623 1.00 18.92 224 TRP A N 1
ATOM 1659 C CA . TRP A 1 225 ? 32.449 5.828 14.444 1.00 18.91 224 TRP A CA 1
ATOM 1660 C C . TRP A 1 225 ? 31.526 4.904 15.237 1.00 18.86 224 TRP A C 1
ATOM 1661 O O . TRP A 1 225 ? 31.137 3.840 14.772 1.00 19.10 224 TRP A O 1
ATOM 1672 N N . ARG A 1 226 ? 31.107 5.382 16.393 1.00 18.80 225 ARG A N 1
ATOM 1673 C CA . ARG A 1 226 ? 29.900 4.895 17.018 1.00 18.70 225 ARG A CA 1
ATOM 1674 C C . ARG A 1 226 ? 28.765 5.814 16.585 1.00 18.04 225 ARG A C 1
ATOM 1675 O O . ARG A 1 226 ? 28.897 7.030 16.625 1.00 17.29 225 ARG A O 1
ATOM 1683 N N . ALA A 1 227 ? 27.686 5.240 16.086 1.00 16.91 226 ALA A N 1
ATOM 1684 C CA . ALA A 1 227 ? 26.617 6.026 15.491 1.00 16.60 226 ALA A CA 1
ATOM 1685 C C . ALA A 1 227 ? 25.304 5.260 15.486 1.00 18.05 226 ALA A C 1
ATOM 1686 O O . ALA A 1 227 ? 25.302 4.050 15.575 1.00 19.41 226 ALA A O 1
ATOM 1688 N N . PRO A 1 228 ? 24.186 5.961 15.361 1.00 18.42 227 PRO A N 1
ATOM 1689 C CA . PRO A 1 228 ? 22.909 5.281 15.336 1.00 19.08 227 PRO A CA 1
ATOM 1690 C C . PRO A 1 228 ? 22.625 4.522 14.019 1.00 20.21 227 PRO A C 1
ATOM 1691 O O . PRO A 1 228 ? 22.912 5.003 12.932 1.00 20.05 227 PRO A O 1
ATOM 1695 N N . VAL A 1 229 ? 22.061 3.332 14.154 1.00 21.59 228 VAL A N 1
ATOM 1696 C CA . VAL A 1 229 ? 21.676 2.502 13.015 1.00 23.70 228 VAL A CA 1
ATOM 1697 C C . VAL A 1 229 ? 20.589 3.227 12.228 1.00 24.44 228 VAL A C 1
ATOM 1698 O O . VAL A 1 229 ? 20.683 3.353 11.023 1.00 25.10 228 VAL A O 1
ATOM 1702 N N . ASN A 1 230 ? 19.585 3.742 12.938 1.00 24.06 229 ASN A N 1
ATOM 1703 C CA . ASN A 1 230 ? 18.436 4.393 12.310 1.00 24.66 229 ASN A CA 1
ATOM 1704 C C . ASN A 1 230 ? 18.363 5.816 12.803 1.00 23.93 229 ASN A C 1
ATOM 1705 O O . ASN A 1 230 ? 18.086 6.034 13.968 1.00 28.04 229 ASN A O 1
ATOM 1710 N N . ILE A 1 231 ? 18.611 6.786 11.932 1.00 25.29 230 ILE A N 1
ATOM 1711 C CA . ILE A 1 231 ? 18.620 8.197 12.363 1.00 25.10 230 ILE A CA 1
ATOM 1712 C C . ILE A 1 231 ? 17.205 8.781 12.550 1.00 27.55 230 ILE A C 1
ATOM 1713 O O . ILE A 1 231 ? 17.069 9.939 12.948 1.00 24.28 230 ILE A O 1
ATOM 1718 N N . HIS A 1 232 ? 16.173 7.973 12.287 1.00 28.82 231 HIS A N 1
ATOM 1719 C CA . HIS A 1 232 ? 14.784 8.448 12.317 1.00 31.78 231 HIS A CA 1
ATOM 1720 C C . HIS A 1 232 ? 14.019 8.013 13.545 1.00 34.77 231 HIS A C 1
ATOM 1721 O O . HIS A 1 232 ? 12.800 7.890 13.487 1.00 42.16 231 HIS A O 1
ATOM 1728 N N . VAL A 1 233 ? 14.714 7.776 14.653 1.00 32.02 232 VAL A N 1
ATOM 1729 C CA . VAL A 1 233 ? 14.063 7.449 15.921 1.00 30.13 232 VAL A CA 1
ATOM 1730 C C . VAL A 1 233 ? 14.373 8.546 16.940 1.00 30.20 232 VAL A C 1
ATOM 1731 O O . VAL A 1 233 ? 15.249 9.396 16.705 1.00 29.22 232 VAL A O 1
ATOM 1735 N N . GLU A 1 234 ? 13.639 8.542 18.052 1.00 30.87 233 GLU A N 1
ATOM 1736 C CA A GLU A 1 234 ? 13.913 9.426 19.178 0.50 31.04 233 GLU A CA 1
ATOM 1737 C CA B GLU A 1 234 ? 13.947 9.477 19.130 0.50 30.26 233 GLU A CA 1
ATOM 1738 C C . GLU A 1 234 ? 15.309 9.120 19.717 1.00 28.83 233 GLU A C 1
ATOM 1739 O O . GLU A 1 234 ? 15.676 7.939 19.836 1.00 26.28 233 GLU A O 1
ATOM 1750 N N . ALA A 1 235 ? 16.048 10.164 20.066 1.00 28.86 234 ALA A N 1
ATOM 1751 C CA . ALA A 1 235 ? 17.389 10.057 20.640 1.00 28.51 234 ALA A CA 1
ATOM 1752 C C . ALA A 1 235 ? 17.521 9.002 21.721 1.00 28.81 234 ALA A C 1
ATOM 1753 O O . ALA A 1 235 ? 18.438 8.181 21.672 1.00 26.66 234 ALA A O 1
ATOM 1755 N N . SER A 1 236 ? 16.611 8.983 22.690 1.00 27.69 235 SER A N 1
ATOM 1756 C CA . SER A 1 236 ? 16.737 8.050 23.813 1.00 30.17 235 SER A CA 1
ATOM 1757 C C . SER A 1 236 ? 16.588 6.600 23.364 1.00 29.35 235 SER A C 1
ATOM 1758 O O . SER A 1 236 ? 16.943 5.690 24.093 1.00 31.09 235 SER A O 1
ATOM 1761 N N . LEU A 1 237 ? 16.058 6.399 22.162 1.00 30.44 236 LEU A N 1
ATOM 1762 C CA . LEU A 1 237 ? 15.898 5.066 21.578 1.00 31.30 236 LEU A CA 1
ATOM 1763 C C . LEU A 1 237 ? 16.942 4.743 20.508 1.00 30.44 236 LEU A C 1
ATOM 1764 O O . LEU A 1 237 ? 16.844 3.730 19.838 1.00 31.20 236 LEU A O 1
ATOM 1769 N N . ALA A 1 238 ? 17.960 5.578 20.342 1.00 27.29 237 ALA A N 1
ATOM 1770 C CA . ALA A 1 238 ? 18.914 5.323 19.271 1.00 26.46 237 ALA A CA 1
ATOM 1771 C C . ALA A 1 238 ? 19.570 3.974 19.523 1.00 25.13 237 ALA A C 1
ATOM 1772 O O . ALA A 1 238 ? 19.899 3.642 20.662 1.00 23.97 237 ALA A O 1
ATOM 1774 N N . GLU A 1 239 ? 19.743 3.196 18.459 1.00 25.25 238 GLU A N 1
ATOM 1775 C CA . GLU A 1 239 ? 20.481 1.947 18.520 1.00 25.79 238 GLU A CA 1
ATOM 1776 C C . GLU A 1 239 ? 21.915 2.182 18.027 1.00 22.69 238 GLU A C 1
ATOM 1777 O O . GLU A 1 239 ? 22.151 2.394 16.838 1.00 19.83 238 GLU A O 1
ATOM 1783 N N . ILE A 1 240 ? 22.876 2.127 18.937 1.00 21.49 239 ILE A N 1
ATOM 1784 C CA . ILE A 1 240 ? 24.246 2.521 18.592 1.00 20.98 239 ILE A CA 1
ATOM 1785 C C . ILE A 1 240 ? 25.053 1.303 18.146 1.00 22.12 239 ILE A C 1
ATOM 1786 O O . ILE A 1 240 ? 25.030 0.263 18.809 1.00 21.79 239 ILE A O 1
ATOM 1791 N N . ASP A 1 241 ? 25.741 1.431 17.016 1.00 19.55 240 ASP A N 1
ATOM 1792 C CA . ASP A 1 241 ? 26.617 0.363 16.534 1.00 20.21 240 ASP A CA 1
ATOM 1793 C C . ASP A 1 241 ? 27.905 0.972 16.001 1.00 19.29 240 ASP A C 1
ATOM 1794 O O . ASP A 1 241 ? 28.037 2.213 15.896 1.00 19.56 240 ASP A O 1
ATOM 1799 N N . ASN A 1 242 ? 28.846 0.090 15.698 1.00 18.57 241 ASN A N 1
ATOM 1800 C CA . ASN A 1 242 ? 30.100 0.435 15.063 1.00 18.76 241 ASN A CA 1
ATOM 1801 C C . ASN A 1 242 ? 29.921 0.590 13.558 1.00 18.04 241 ASN A C 1
ATOM 1802 O O . ASN A 1 242 ? 29.271 -0.249 12.899 1.00 18.56 241 ASN A O 1
ATOM 1807 N N . PHE A 1 243 ? 30.493 1.675 13.030 1.00 17.24 242 PHE A N 1
ATOM 1808 C CA . PHE A 1 243 ? 30.492 1.956 11.614 1.00 17.69 242 PHE A CA 1
ATOM 1809 C C . PHE A 1 243 ? 31.924 2.192 11.179 1.00 18.63 242 PHE A C 1
ATOM 1810 O O . PHE A 1 243 ? 32.678 2.884 11.888 1.00 18.85 242 PHE A O 1
ATOM 1818 N N . ILE A 1 244 ? 32.289 1.657 10.011 1.00 18.31 243 ILE A N 1
ATOM 1819 C CA . ILE A 1 244 ? 33.500 2.117 9.347 1.00 19.81 243 ILE A CA 1
ATOM 1820 C C . ILE A 1 244 ? 33.142 3.442 8.686 1.00 20.54 243 ILE A C 1
ATOM 1821 O O . ILE A 1 244 ? 32.078 3.585 8.070 1.00 22.19 243 ILE A O 1
ATOM 1826 N N . VAL A 1 245 ? 34.002 4.425 8.858 1.00 19.24 244 VAL A N 1
ATOM 1827 C CA . VAL A 1 245 ? 33.831 5.675 8.178 1.00 18.64 244 VAL A CA 1
ATOM 1828 C C . VAL A 1 245 ? 34.942 5.777 7.166 1.00 18.03 244 VAL A C 1
ATOM 1829 O O . VAL A 1 245 ? 36.101 5.486 7.475 1.00 19.05 244 VAL A O 1
ATOM 1833 N N . TRP A 1 246 ? 34.591 6.188 5.958 1.00 17.51 245 TRP A N 1
ATOM 1834 C CA . TRP A 1 246 ? 35.605 6.502 4.932 1.00 16.77 245 TRP A CA 1
ATOM 1835 C C . TRP A 1 246 ? 35.461 7.935 4.448 1.00 16.76 245 TRP A C 1
ATOM 1836 O O . TRP A 1 246 ? 34.346 8.498 4.384 1.00 16.22 245 TRP A O 1
ATOM 1847 N N . VAL A 1 247 ? 36.598 8.533 4.110 1.00 16.60 246 VAL A N 1
ATOM 1848 C CA . VAL A 1 247 ? 36.607 9.915 3.641 1.00 17.13 246 VAL A CA 1
ATOM 1849 C C . VAL A 1 247 ? 37.463 10.006 2.397 1.00 17.12 246 VAL A C 1
ATOM 1850 O O . VAL A 1 247 ? 38.657 9.744 2.458 1.00 17.65 246 VAL A O 1
ATOM 1854 N N . TYR A 1 248 ? 36.838 10.294 1.266 1.00 16.48 247 TYR A N 1
ATOM 1855 C CA . TYR A 1 248 ? 37.581 10.462 0.018 1.00 16.43 247 TYR A CA 1
ATOM 1856 C C . TYR A 1 248 ? 37.883 11.928 -0.109 1.00 16.35 247 TYR A C 1
ATOM 1857 O O . TYR A 1 248 ? 36.973 12.748 -0.008 1.00 16.70 247 TYR A O 1
ATOM 1866 N N . VAL A 1 249 ? 39.161 12.240 -0.322 1.00 16.78 248 VAL A N 1
ATOM 1867 C CA . VAL A 1 249 ? 39.652 13.640 -0.358 1.00 17.36 248 VAL A CA 1
ATOM 1868 C C . VAL A 1 249 ? 40.342 13.913 -1.687 1.00 16.52 248 VAL A C 1
ATOM 1869 O O . VAL A 1 249 ? 41.174 13.128 -2.112 1.00 17.05 248 VAL A O 1
ATOM 1873 N N . ALA A 1 250 ? 39.959 15.000 -2.348 1.00 16.39 249 ALA A N 1
ATOM 1874 C CA . ALA A 1 250 ? 40.517 15.355 -3.649 1.00 17.73 249 ALA A CA 1
ATOM 1875 C C . ALA A 1 250 ? 40.425 16.836 -3.885 1.00 17.14 249 ALA A C 1
ATOM 1876 O O . ALA A 1 250 ? 39.829 17.545 -3.108 1.00 17.61 249 ALA A O 1
ATOM 1878 N N . ALA A 1 251 ? 41.003 17.301 -4.985 1.00 17.58 250 ALA A N 1
ATOM 1879 C CA . ALA A 1 251 ? 40.912 18.729 -5.331 1.00 17.33 250 ALA A CA 1
ATOM 1880 C C . ALA A 1 251 ? 39.486 19.029 -5.740 1.00 18.75 250 ALA A C 1
ATOM 1881 O O . ALA A 1 251 ? 38.840 18.219 -6.434 1.00 18.23 250 ALA A O 1
ATOM 1883 N N . THR A 1 252 ? 38.988 20.173 -5.294 1.00 18.02 251 THR A N 1
ATOM 1884 C CA . THR A 1 252 ? 37.661 20.618 -5.646 1.00 19.47 251 THR A CA 1
ATOM 1885 C C . THR A 1 252 ? 37.459 20.690 -7.154 1.00 21.30 251 THR A C 1
ATOM 1886 O O . THR A 1 252 ? 36.436 20.226 -7.674 1.00 20.76 251 THR A O 1
ATOM 1890 N N . ASP A 1 253 ? 38.464 21.222 -7.859 1.00 21.38 252 ASP A N 1
ATOM 1891 C CA . ASP A 1 253 ? 38.450 21.273 -9.328 1.00 23.55 252 ASP A CA 1
ATOM 1892 C C . ASP A 1 253 ? 38.411 19.887 -10.026 1.00 21.69 252 ASP A C 1
ATOM 1893 O O . ASP A 1 253 ? 38.157 19.815 -11.227 1.00 21.79 252 ASP A O 1
ATOM 1898 N N . SER A 1 254 ? 38.744 18.808 -9.313 1.00 20.25 253 SER A N 1
ATOM 1899 C CA . SER A 1 254 ? 38.710 17.462 -9.886 1.00 18.70 253 SER A CA 1
ATOM 1900 C C . SER A 1 254 ? 37.351 16.781 -9.792 1.00 18.97 253 SER A C 1
ATOM 1901 O O . SER A 1 254 ? 37.172 15.649 -10.281 1.00 20.04 253 SER A O 1
ATOM 1904 N N . LEU A 1 255 ? 36.407 17.458 -9.146 1.00 18.37 254 LEU A N 1
ATOM 1905 C CA . LEU A 1 255 ? 35.056 16.952 -8.950 1.00 19.27 254 LEU A CA 1
ATOM 1906 C C . LEU A 1 255 ? 34.091 17.838 -9.704 1.00 20.40 254 LEU A C 1
ATOM 1907 O O . LEU A 1 255 ? 34.394 19.011 -9.934 1.00 20.39 254 LEU A O 1
ATOM 1912 N N . PRO A 1 256 ? 32.907 17.308 -10.055 1.00 22.28 255 PRO A N 1
ATOM 1913 C CA . PRO A 1 256 ? 31.822 18.131 -10.588 1.00 23.28 255 PRO A CA 1
ATOM 1914 C C . PRO A 1 256 ? 31.554 19.392 -9.789 1.00 25.26 255 PRO A C 1
ATOM 1915 O O . PRO A 1 256 ? 31.588 19.367 -8.551 1.00 23.68 255 PRO A O 1
ATOM 1919 N N . ASP A 1 257 ? 31.270 20.478 -10.515 1.00 24.56 256 ASP A N 1
ATOM 1920 C CA . ASP A 1 257 ? 30.900 21.773 -9.950 1.00 27.95 256 ASP A CA 1
ATOM 1921 C C . ASP A 1 257 ? 29.792 21.652 -8.927 1.00 26.65 256 ASP A C 1
ATOM 1922 O O . ASP A 1 257 ? 29.825 22.316 -7.907 1.00 27.34 256 ASP A O 1
ATOM 1927 N N . ASN A 1 258 ? 28.814 20.804 -9.213 1.00 25.80 257 ASN A N 1
ATOM 1928 C CA . ASN A 1 258 ? 27.642 20.671 -8.351 1.00 26.06 257 ASN A CA 1
ATOM 1929 C C . ASN A 1 258 ? 27.623 19.364 -7.569 1.00 25.59 257 ASN A C 1
ATOM 1930 O O . ASN A 1 258 ? 26.566 18.803 -7.279 1.00 23.30 257 ASN A O 1
ATOM 1935 N N . ILE A 1 259 ? 28.805 18.903 -7.174 1.00 24.98 258 ILE A N 1
ATOM 1936 C CA . ILE A 1 259 ? 28.917 17.669 -6.406 1.00 24.31 258 ILE A CA 1
ATOM 1937 C C . ILE A 1 259 ? 28.032 17.699 -5.167 1.00 24.52 258 ILE A C 1
ATOM 1938 O O . ILE A 1 259 ? 27.460 16.681 -4.780 1.00 24.46 258 ILE A O 1
ATOM 1943 N N . THR A 1 260 ? 27.862 18.867 -4.550 1.00 24.17 259 THR A N 1
ATOM 1944 C CA . THR A 1 260 ? 27.048 18.932 -3.337 1.00 26.08 259 THR A CA 1
ATOM 1945 C C . THR A 1 260 ? 25.553 18.641 -3.576 1.00 27.88 259 THR A C 1
ATOM 1946 O O . THR A 1 260 ? 24.833 18.310 -2.640 1.00 27.58 259 THR A O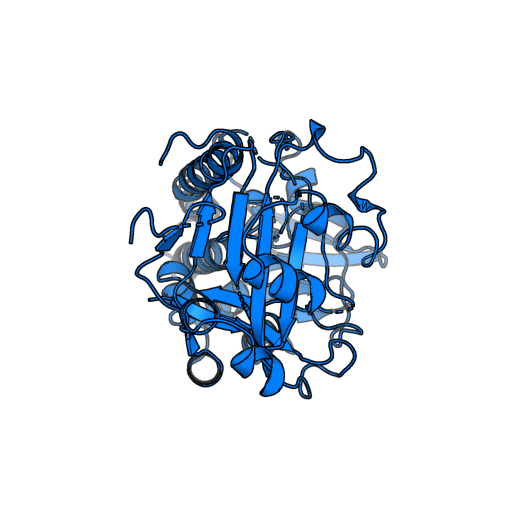 1
ATOM 1950 N N . ASP A 1 261 ? 25.110 18.698 -4.824 1.00 29.54 260 ASP A N 1
ATOM 1951 C CA . ASP A 1 261 ? 23.734 18.325 -5.165 1.00 31.31 260 ASP A CA 1
ATOM 1952 C C . ASP A 1 261 ? 23.588 16.886 -5.675 1.00 29.41 260 ASP A C 1
ATOM 1953 O O . ASP A 1 261 ? 22.495 16.499 -6.064 1.00 28.89 260 ASP A O 1
ATOM 1958 N N . PHE A 1 262 ? 24.664 16.094 -5.677 1.00 26.42 261 PHE A N 1
ATOM 1959 C CA . PHE A 1 262 ? 24.594 14.732 -6.207 1.00 24.73 261 PHE A CA 1
ATOM 1960 C C . PHE A 1 262 ? 23.764 13.832 -5.272 1.00 26.94 261 PHE A C 1
ATOM 1961 O O . PHE A 1 262 ? 23.846 13.956 -4.056 1.00 25.76 261 PHE A O 1
ATOM 1969 N N . SER A 1 263 ? 23.002 12.904 -5.840 1.00 25.87 262 SER A N 1
ATOM 1970 C CA . SER A 1 263 ? 22.364 11.847 -5.050 1.00 26.14 262 SER A CA 1
ATOM 1971 C C . SER A 1 263 ? 23.417 10.993 -4.347 1.00 26.20 262 SER A C 1
ATOM 1972 O O . SER A 1 263 ? 24.564 10.924 -4.779 1.00 23.29 262 SER A O 1
ATOM 1975 N N . ALA A 1 264 ? 23.011 10.310 -3.280 1.00 27.42 263 ALA A N 1
ATOM 19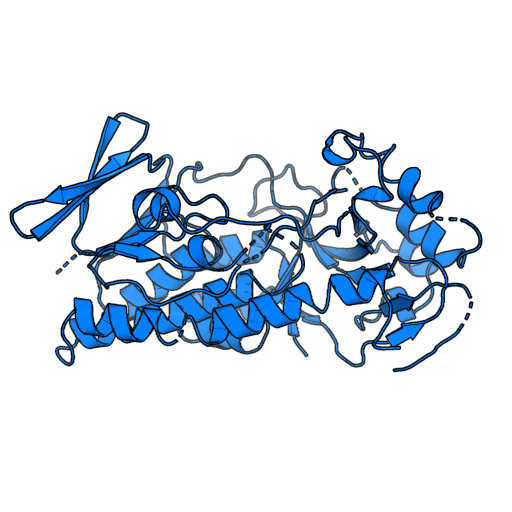76 C CA . ALA A 1 264 ? 23.918 9.425 -2.550 1.00 27.47 263 ALA A CA 1
ATOM 1977 C C . ALA A 1 264 ? 24.482 8.369 -3.490 1.00 26.38 263 ALA A C 1
ATOM 1978 O O . ALA A 1 264 ? 25.666 8.036 -3.433 1.00 25.41 263 ALA A O 1
ATOM 1980 N N . GLU A 1 265 ? 23.649 7.892 -4.404 1.00 27.30 264 GLU A N 1
ATOM 1981 C CA A GLU A 1 265 ? 24.033 6.840 -5.325 0.50 26.91 264 GLU A CA 1
ATOM 1982 C CA B GLU A 1 265 ? 24.057 6.831 -5.341 0.50 27.40 264 GLU A CA 1
ATOM 1983 C C . GLU A 1 265 ? 25.107 7.341 -6.320 1.00 25.49 264 GLU A C 1
ATOM 1984 O O . GLU A 1 265 ? 26.065 6.630 -6.652 1.00 24.42 264 GLU A O 1
ATOM 1995 N N . ALA A 1 266 ? 24.947 8.571 -6.774 1.00 21.84 265 ALA A N 1
ATOM 1996 C CA . ALA A 1 266 ? 25.915 9.189 -7.686 1.00 22.13 265 ALA A CA 1
ATOM 1997 C C . ALA A 1 266 ? 27.258 9.478 -6.982 1.00 20.78 265 ALA A C 1
ATOM 1998 O O . ALA A 1 266 ? 28.319 9.339 -7.604 1.00 21.39 265 ALA A O 1
ATOM 2000 N N . LEU A 1 267 ? 27.195 9.874 -5.710 1.00 20.39 266 LEU A N 1
ATOM 2001 C CA . LEU A 1 267 ? 28.388 10.085 -4.908 1.00 21.47 266 LEU A CA 1
ATOM 2002 C C . LEU A 1 267 ? 29.154 8.783 -4.748 1.00 21.81 266 LEU A C 1
ATOM 2003 O O . LEU A 1 267 ? 30.361 8.756 -4.914 1.00 21.64 266 LEU A O 1
ATOM 2008 N N . CYS A 1 268 ? 28.437 7.696 -4.454 1.00 23.84 267 CYS A N 1
ATOM 2009 C CA A CYS A 1 268 ? 29.037 6.372 -4.342 0.50 23.97 267 CYS A CA 1
ATOM 2010 C CA B CYS A 1 268 ? 29.049 6.370 -4.360 0.50 24.96 267 CYS A CA 1
ATOM 2011 C C . CYS A 1 268 ? 29.724 5.967 -5.654 1.00 24.33 267 CYS A C 1
ATOM 2012 O O . CYS A 1 268 ? 30.879 5.564 -5.660 1.00 22.79 267 CYS A O 1
ATOM 2017 N N . ASP A 1 269 ? 28.991 6.072 -6.756 1.00 23.16 268 ASP A N 1
ATOM 2018 C CA . ASP A 1 269 ? 29.525 5.816 -8.086 1.00 23.55 268 ASP A CA 1
ATOM 2019 C C . ASP A 1 269 ? 30.762 6.643 -8.363 1.00 21.23 268 ASP A C 1
ATOM 2020 O O . ASP A 1 269 ? 31.742 6.159 -8.893 1.00 21.47 268 ASP A O 1
ATOM 2025 N N . LEU A 1 270 ? 30.717 7.905 -8.004 1.00 20.14 269 LEU A N 1
ATOM 2026 C CA . LEU A 1 270 ? 31.859 8.756 -8.265 1.00 19.84 269 LEU A CA 1
ATOM 2027 C C . LEU A 1 270 ? 33.122 8.303 -7.527 1.00 19.87 269 LEU A C 1
ATOM 2028 O O . LEU A 1 270 ? 34.199 8.278 -8.111 1.00 19.97 269 LEU A O 1
ATOM 2033 N N . VAL A 1 271 ? 33.001 7.944 -6.250 1.00 18.93 270 VAL A N 1
ATOM 2034 C CA . VAL A 1 271 ? 34.174 7.538 -5.493 1.00 18.38 270 VAL A CA 1
ATOM 2035 C C . VAL A 1 271 ? 34.714 6.222 -6.066 1.00 19.09 270 VAL A C 1
ATOM 2036 O O . VAL A 1 271 ? 35.958 6.056 -6.247 1.00 19.79 270 VAL A O 1
ATOM 2040 N N . GLN A 1 272 ? 33.821 5.290 -6.393 1.00 19.39 271 GLN A N 1
ATOM 2041 C CA . GLN A 1 272 ? 34.277 4.055 -7.027 1.00 20.65 271 GLN A CA 1
ATOM 2042 C C . GLN A 1 272 ? 34.998 4.338 -8.348 1.00 20.60 271 GLN A C 1
ATOM 2043 O O . GLN A 1 272 ? 35.998 3.692 -8.647 1.00 20.89 271 GLN A O 1
ATOM 2049 N N . SER A 1 273 ? 34.488 5.277 -9.139 1.00 20.18 272 SER A N 1
ATOM 2050 C CA . SER A 1 273 ? 35.185 5.675 -10.385 1.00 21.89 272 SER A CA 1
ATOM 2051 C C . SER A 1 273 ? 36.582 6.212 -10.123 1.00 21.68 272 SER A C 1
ATOM 2052 O O . SER A 1 273 ? 37.503 5.956 -10.913 1.00 23.46 272 SER A O 1
ATOM 2055 N N . ARG A 1 274 ? 36.760 6.924 -9.011 1.00 20.82 273 ARG A N 1
ATOM 2056 C CA . ARG A 1 274 ? 38.082 7.441 -8.652 1.00 19.85 273 ARG A CA 1
ATOM 2057 C C . ARG A 1 274 ? 39.030 6.329 -8.180 1.00 21.67 273 ARG A C 1
ATOM 2058 O O . ARG A 1 274 ? 40.243 6.505 -8.208 1.00 20.21 273 ARG A O 1
ATOM 2074 N N . ILE A 1 276 ? 39.320 3.184 -9.508 1.00 24.21 275 ILE A N 1
ATOM 2075 C CA . ILE A 1 276 ? 39.501 2.107 -10.479 1.00 27.24 275 ILE A CA 1
ATOM 2076 C C . ILE A 1 276 ? 40.960 1.662 -10.325 1.00 27.12 275 ILE A C 1
ATOM 2077 O O . ILE A 1 276 ? 41.887 2.481 -10.320 1.00 27.94 275 ILE A O 1
ATOM 2082 N N . SER A 1 277 ? 41.131 0.372 -10.127 1.00 26.91 276 SER A N 1
ATOM 2083 C CA . SER A 1 277 ? 42.442 -0.278 -9.946 1.00 25.89 276 SER A CA 1
ATOM 2084 C C . SER A 1 277 ? 42.851 -0.387 -8.489 1.00 25.38 276 SER A C 1
ATOM 2085 O O . SER A 1 277 ? 43.745 -1.160 -8.163 1.00 25.54 276 SER A O 1
ATOM 2088 N N . TRP A 1 278 ? 42.198 0.343 -7.586 1.00 23.76 277 TRP A N 1
ATOM 2089 C CA . TRP A 1 278 ? 42.567 0.236 -6.179 1.00 22.74 277 TRP A CA 1
ATOM 2090 C C . TRP A 1 278 ? 42.067 -1.104 -5.644 1.00 23.40 277 TRP A C 1
ATOM 2091 O O . TRP A 1 278 ? 41.185 -1.750 -6.225 1.00 21.59 277 TRP A O 1
ATOM 2102 N N . ASP A 1 279 ? 42.583 -1.472 -4.488 1.00 23.20 278 ASP A N 1
ATOM 2103 C CA . ASP A 1 279 ? 42.290 -2.755 -3.906 1.00 27.19 278 ASP A CA 1
ATOM 2104 C C . ASP A 1 279 ? 40.796 -3.022 -3.718 1.00 26.42 278 ASP A C 1
ATOM 2105 O O . ASP A 1 279 ? 40.046 -2.146 -3.262 1.00 25.47 278 ASP A O 1
ATOM 2110 N N . PRO A 1 280 ? 40.355 -4.245 -4.058 1.00 24.91 279 PRO A N 1
ATOM 2111 C CA . PRO A 1 280 ? 38.938 -4.585 -3.959 1.00 24.29 279 PRO A CA 1
ATOM 2112 C C . PRO A 1 280 ? 38.283 -4.337 -2.594 1.00 24.11 279 PRO A C 1
ATOM 2113 O O . PRO A 1 280 ? 37.106 -4.052 -2.549 1.00 23.89 279 PRO A O 1
ATOM 2117 N N . SER A 1 281 ? 39.033 -4.462 -1.501 1.00 24.99 280 SER A N 1
ATOM 2118 C CA . SER A 1 281 ? 38.482 -4.237 -0.148 1.00 24.31 280 SER A CA 1
ATOM 2119 C C . SER A 1 281 ? 37.950 -2.815 0.015 1.00 23.28 280 SER A C 1
ATOM 2120 O O . SER A 1 281 ? 36.930 -2.567 0.677 1.00 21.13 280 SER A O 1
ATOM 2123 N N . LEU A 1 282 ? 38.614 -1.881 -0.653 1.00 21.17 281 LEU A N 1
ATOM 2124 C CA . LEU A 1 282 ? 38.206 -0.486 -0.613 1.00 20.98 281 LEU A CA 1
ATOM 2125 C C . LEU A 1 282 ? 36.912 -0.340 -1.372 1.00 21.57 281 LEU A C 1
ATOM 2126 O O . LEU A 1 282 ? 36.017 0.381 -0.943 1.00 20.58 281 LEU A O 1
ATOM 2131 N N . HIS A 1 283 ? 36.774 -1.070 -2.475 1.00 21.20 282 HIS A N 1
ATOM 2132 C CA . HIS A 1 283 ? 35.510 -1.047 -3.219 1.00 22.19 282 HIS A CA 1
ATOM 2133 C C . HIS A 1 283 ? 34.356 -1.619 -2.419 1.00 21.01 282 HIS A C 1
ATOM 2134 O O . HIS A 1 283 ? 33.257 -1.076 -2.430 1.00 19.78 282 HIS A O 1
ATOM 2141 N N . THR A 1 284 ? 34.623 -2.740 -1.751 1.00 22.62 283 THR A N 1
ATOM 2142 C CA . THR A 1 284 ? 33.619 -3.417 -0.914 1.00 21.38 283 THR A CA 1
ATOM 2143 C C . THR A 1 284 ? 33.094 -2.464 0.166 1.00 20.77 283 THR A C 1
ATOM 2144 O O . THR A 1 284 ? 31.890 -2.331 0.372 1.00 20.11 283 THR A O 1
ATOM 2148 N N . LEU A 1 285 ? 34.017 -1.757 0.818 1.00 21.18 284 LEU A N 1
ATOM 2149 C CA . LEU A 1 285 ? 33.654 -0.778 1.835 1.00 20.96 284 LEU A CA 1
ATOM 2150 C C . LEU A 1 285 ? 32.687 0.267 1.272 1.00 20.54 284 LEU A C 1
ATOM 2151 O O . LEU A 1 285 ? 31.619 0.527 1.831 1.00 21.07 284 LEU A O 1
ATOM 2156 N N . VAL A 1 286 ? 33.057 0.878 0.157 1.00 20.66 285 VAL A N 1
ATOM 2157 C CA . VAL A 1 286 ? 32.252 1.955 -0.387 1.00 19.99 285 VAL A CA 1
ATOM 2158 C C . VAL A 1 286 ? 30.893 1.413 -0.889 1.00 21.26 285 VAL A C 1
ATOM 2159 O O . VAL A 1 286 ? 29.841 1.995 -0.609 1.00 19.77 285 VAL A O 1
ATOM 2163 N N . GLN A 1 287 ? 30.912 0.255 -1.556 1.00 21.71 286 GLN A N 1
ATOM 2164 C CA . GLN A 1 287 ? 29.681 -0.392 -2.038 1.00 23.99 286 GLN A CA 1
ATOM 2165 C C . GLN A 1 287 ? 28.693 -0.728 -0.907 1.00 22.95 286 GLN A C 1
ATOM 2166 O O . GLN A 1 287 ? 27.483 -0.683 -1.087 1.00 23.02 286 GLN A O 1
ATOM 2172 N N . GLN A 1 288 ? 29.213 -1.036 0.269 1.00 23.58 287 GLN A N 1
ATOM 2173 C CA . GLN A 1 288 ? 28.372 -1.444 1.394 1.00 23.65 287 GLN A CA 1
ATOM 2174 C C . GLN A 1 288 ? 28.016 -0.303 2.308 1.00 25.27 287 GLN A C 1
ATOM 2175 O O . GLN A 1 288 ? 27.511 -0.526 3.414 1.00 26.35 287 GLN A O 1
ATOM 2181 N N . SER A 1 289 ? 28.263 0.924 1.863 1.00 25.21 288 SER A N 1
ATOM 2182 C CA . SER A 1 289 ? 27.948 2.071 2.692 1.00 26.07 288 SER A CA 1
ATOM 2183 C C . SER A 1 289 ? 26.446 2.402 2.692 1.00 27.34 288 SER A C 1
ATOM 2184 O O . SER A 1 289 ? 25.674 1.996 1.828 1.00 24.73 288 SER A O 1
ATOM 2187 N N . ASP A 1 290 ? 26.059 3.141 3.715 1.00 25.61 289 ASP A N 1
ATOM 2188 C CA . ASP A 1 290 ? 24.693 3.531 3.992 1.00 27.24 289 ASP A CA 1
ATOM 2189 C C . ASP A 1 290 ? 24.242 4.634 3.037 1.00 29.47 289 ASP A C 1
ATOM 2190 O O . ASP A 1 290 ? 24.743 5.748 3.118 1.00 30.81 289 ASP A O 1
ATOM 2203 N N . GLU A 1 292 ? 21.709 6.541 2.999 1.00 45.68 291 GLU A N 1
ATOM 2204 C CA . GLU A 1 292 ? 21.115 7.718 3.657 1.00 48.31 291 GLU A CA 1
ATOM 2205 C C . GLU A 1 292 ? 22.111 8.678 4.324 1.00 48.68 291 GLU A C 1
ATOM 2206 O O . GLU A 1 292 ? 21.718 9.765 4.781 1.00 55.53 291 GLU A O 1
ATOM 2212 N N . ASN A 1 293 ? 23.375 8.281 4.424 1.00 41.12 292 ASN A N 1
ATOM 2213 C CA . ASN A 1 293 ? 24.372 9.080 5.138 1.00 37.75 292 ASN A CA 1
ATOM 2214 C C . ASN A 1 293 ? 25.681 9.198 4.330 1.00 33.63 292 ASN A C 1
ATOM 2215 O O . ASN A 1 293 ? 26.727 8.769 4.804 1.00 33.89 292 ASN A O 1
ATOM 2220 N N . ILE A 1 294 ? 25.623 9.745 3.119 1.00 32.50 293 ILE A N 1
ATOM 2221 C CA . ILE A 1 294 ? 26.859 10.064 2.360 1.00 30.68 293 ILE A CA 1
ATOM 2222 C C . ILE A 1 294 ? 26.906 11.558 2.142 1.00 31.88 293 ILE A C 1
ATOM 2223 O O . ILE A 1 294 ? 25.967 12.126 1.599 1.00 32.71 293 ILE A O 1
ATOM 2228 N N . SER A 1 295 ? 27.997 12.195 2.555 1.00 27.95 294 SER A N 1
ATOM 2229 C CA . SER A 1 295 ? 28.035 13.660 2.581 1.00 28.04 294 SER A CA 1
ATOM 2230 C C . SER A 1 295 ? 29.212 14.215 1.780 1.00 24.60 294 SER A C 1
ATOM 2231 O O . SER A 1 295 ? 30.373 13.919 2.089 1.00 22.05 294 SER A O 1
ATOM 2234 N N . PRO A 1 296 ? 28.919 15.055 0.780 1.00 23.35 295 PRO A N 1
ATOM 2235 C CA . PRO A 1 296 ? 29.967 15.820 0.115 1.00 21.87 295 PRO A CA 1
ATOM 2236 C C . PRO A 1 296 ? 30.178 17.165 0.800 1.00 23.65 295 PRO A C 1
ATOM 2237 O O . PRO A 1 296 ? 29.203 17.807 1.205 1.00 22.92 295 PRO A O 1
ATOM 2241 N N . LEU A 1 297 ? 31.427 17.614 0.879 1.00 22.05 296 LEU A N 1
ATOM 2242 C CA . LEU A 1 297 ? 31.771 18.856 1.577 1.00 24.40 296 LEU A CA 1
ATOM 2243 C C . LEU A 1 297 ? 32.912 19.566 0.875 1.00 21.73 296 LEU A C 1
ATOM 2244 O O . LEU A 1 297 ? 33.921 18.941 0.540 1.00 20.43 296 LEU A O 1
ATOM 2249 N N . HIS A 1 298 ? 32.764 20.867 0.679 1.00 21.15 297 HIS A N 1
ATOM 2250 C CA . HIS A 1 298 ? 33.859 21.705 0.177 1.00 20.48 297 HIS A CA 1
ATOM 2251 C C . HIS A 1 298 ? 34.567 22.315 1.380 1.00 21.98 297 HIS A C 1
ATOM 2252 O O . HIS A 1 298 ? 33.920 22.868 2.262 1.00 20.80 297 HIS A O 1
ATOM 2259 N N . LEU A 1 299 ? 35.890 22.174 1.460 1.00 21.07 298 LEU A N 1
ATOM 2260 C CA . LEU A 1 299 ? 36.595 22.642 2.635 1.00 22.10 298 LEU A CA 1
ATOM 2261 C C . LEU A 1 299 ? 36.850 24.124 2.513 1.00 22.63 298 LEU A C 1
ATOM 2262 O O . LEU A 1 299 ? 37.321 24.602 1.473 1.00 19.51 298 LEU A O 1
ATOM 2267 N N . ARG A 1 300 ? 36.508 24.830 3.581 1.00 23.48 299 ARG A N 1
ATOM 2268 C CA . ARG A 1 300 ? 36.742 26.255 3.698 1.00 26.49 299 ARG A CA 1
ATOM 2269 C C . ARG A 1 300 ? 37.589 26.495 4.936 1.00 27.54 299 ARG A C 1
ATOM 2270 O O . ARG A 1 300 ? 37.621 25.659 5.851 1.00 28.04 299 ARG A O 1
ATOM 2278 N N . SER A 1 301 ? 38.349 27.583 4.934 1.00 24.97 300 SER A N 1
ATOM 2279 C CA . SER A 1 301 ? 39.200 27.895 6.080 1.00 26.81 300 SER A CA 1
ATOM 2280 C C . SER A 1 301 ? 39.150 29.399 6.299 1.00 27.91 300 SER A C 1
ATOM 2281 O O . SER A 1 301 ? 38.372 30.084 5.652 1.00 28.32 300 SER A O 1
ATOM 2297 N N . PRO A 1 303 ? 41.589 33.118 7.402 1.00 30.09 302 PRO A N 1
ATOM 2298 C CA . PRO A 1 303 ? 42.942 33.564 7.647 1.00 29.90 302 PRO A CA 1
ATOM 2299 C C . PRO A 1 303 ? 43.258 33.611 9.147 1.00 28.07 302 PRO A C 1
ATOM 2300 O O . PRO A 1 303 ? 42.394 33.394 9.995 1.00 24.95 302 PRO A O 1
ATOM 2304 N N . HIS A 1 304 ? 44.517 33.866 9.437 1.00 26.80 303 HIS A N 1
ATOM 2305 C CA . HIS A 1 304 ? 45.022 34.031 10.793 1.00 27.96 303 HIS A CA 1
ATOM 2306 C C . HIS A 1 304 ? 44.157 35.041 11.559 1.00 26.51 303 HIS A C 1
ATOM 2307 O O . HIS A 1 304 ? 43.791 36.105 11.032 1.00 24.62 303 HIS A O 1
ATOM 2314 N N . LEU A 1 305 ? 43.768 34.666 12.776 1.00 26.33 304 LEU A N 1
ATOM 2315 C CA . LEU A 1 305 ? 42.921 35.524 13.609 1.00 26.56 304 LEU A CA 1
ATOM 2316 C C . LEU A 1 305 ? 43.791 36.539 14.303 1.00 25.10 304 LEU A C 1
ATOM 2317 O O . LEU A 1 305 ? 44.704 36.171 15.029 1.00 25.38 304 LEU A O 1
ATOM 2322 N N . LEU A 1 306 ? 43.515 37.807 14.021 1.00 28.81 305 LEU A N 1
ATOM 2323 C CA . LEU A 1 306 ? 44.218 38.955 14.624 1.00 30.26 305 LEU A CA 1
ATOM 2324 C C . LEU A 1 306 ? 43.434 39.408 15.835 1.00 27.84 305 LEU A C 1
ATOM 2325 O O . LEU A 1 306 ? 42.231 39.235 15.879 1.00 27.75 305 LEU A O 1
ATOM 2330 N N . PRO A 1 307 ? 44.106 40.021 16.815 1.00 30.09 306 PRO A N 1
ATOM 2331 C CA . PRO A 1 307 ? 43.338 40.518 17.960 1.00 29.59 306 PRO A CA 1
ATOM 2332 C C . PRO A 1 307 ? 42.242 41.500 17.596 1.00 28.77 306 PRO A C 1
ATOM 2333 O O . PRO A 1 307 ? 42.326 42.230 16.594 1.00 27.39 306 PRO A O 1
ATOM 2337 N N . TRP A 1 308 ? 41.168 41.456 18.373 1.00 26.76 307 TRP A N 1
ATOM 2338 C CA . TRP A 1 308 ? 40.122 42.447 18.286 1.00 25.77 307 TRP A CA 1
ATOM 2339 C C . TRP A 1 308 ? 39.928 43.047 19.683 1.00 25.89 307 TRP A C 1
ATOM 2340 O O . TRP A 1 308 ? 40.400 42.483 20.683 1.00 24.96 307 TRP A O 1
ATOM 2351 N N . LYS A 1 309 ? 39.253 44.189 19.750 1.00 28.44 308 LYS A N 1
ATOM 2352 C CA . LYS A 1 309 ? 38.988 44.846 21.039 1.00 30.75 308 LYS A CA 1
ATOM 2353 C C . LYS A 1 309 ? 37.920 44.053 21.798 1.00 25.68 308 LYS A C 1
ATOM 2354 O O . LYS A 1 309 ? 36.862 43.785 21.265 1.00 26.54 308 LYS A O 1
ATOM 2360 N N . SER A 1 310 ? 38.194 43.719 23.046 1.00 26.27 309 SER A N 1
ATOM 2361 C CA . SER A 1 310 ? 37.300 42.856 23.806 1.00 25.21 309 SER A CA 1
ATOM 2362 C C . SER A 1 310 ? 36.105 43.633 24.322 1.00 28.08 309 SER A C 1
ATOM 2363 O O . SER A 1 310 ? 36.172 44.855 24.540 1.00 26.63 309 SER A O 1
ATOM 2366 N N . SER A 1 311 ? 34.994 42.931 24.484 1.00 25.68 310 SER A N 1
ATOM 2367 C CA . SER A 1 311 ? 33.813 43.517 25.072 1.00 25.86 310 SER A CA 1
ATOM 2368 C C . SER A 1 311 ? 33.058 42.418 25.813 1.00 25.18 310 SER A C 1
ATOM 2369 O O . SER A 1 311 ? 33.584 41.333 26.009 1.00 24.09 310 SER A O 1
ATOM 2372 N N . THR A 1 312 ? 31.822 42.707 26.170 1.00 24.06 311 THR A N 1
ATOM 2373 C CA . THR A 1 312 ? 30.961 41.730 26.818 1.00 24.10 311 THR A CA 1
ATOM 2374 C C . THR A 1 312 ? 30.277 40.775 25.831 1.00 21.79 311 THR A C 1
ATOM 2375 O O . THR A 1 312 ? 29.492 39.935 26.240 1.00 24.99 311 THR A O 1
ATOM 2379 N N . VAL A 1 313 ? 30.576 40.888 24.541 1.00 22.00 312 VAL A N 1
ATOM 2380 C CA . VAL A 1 313 ? 30.174 39.880 23.535 1.00 21.46 312 VAL A CA 1
ATOM 2381 C C . VAL A 1 313 ? 31.437 39.110 23.195 1.00 22.20 312 VAL A C 1
ATOM 2382 O O . VAL A 1 313 ? 32.521 39.716 22.928 1.00 21.35 312 VAL A O 1
ATOM 2386 N N . THR A 1 314 ? 31.332 37.779 23.195 1.00 20.82 313 THR A N 1
ATOM 2387 C CA . THR A 1 314 ? 32.432 36.955 22.734 1.00 19.65 313 THR A CA 1
ATOM 2388 C C . THR A 1 314 ? 31.913 35.706 21.989 1.00 19.44 313 THR A C 1
ATOM 2389 O O . THR A 1 314 ? 30.729 35.564 21.772 1.00 18.04 313 THR A O 1
ATOM 2393 N N . LEU A 1 315 ? 32.827 34.852 21.553 1.00 20.02 314 LEU A N 1
ATOM 2394 C CA . LEU A 1 315 ? 32.468 33.703 20.704 1.00 20.90 314 LEU A CA 1
ATOM 2395 C C . LEU A 1 315 ? 33.165 32.462 21.172 1.00 20.28 314 LEU A C 1
ATOM 2396 O O . LEU A 1 315 ? 34.230 32.569 21.794 1.00 20.81 314 LEU A O 1
ATOM 2401 N N . LEU A 1 316 ? 32.598 31.289 20.843 1.00 20.59 315 LEU A N 1
ATOM 2402 C CA . LEU A 1 316 ? 33.327 30.042 21.034 1.00 20.95 315 LEU A CA 1
ATOM 2403 C C . LEU A 1 316 ? 32.961 28.983 20.010 1.00 18.83 315 LEU A C 1
ATOM 2404 O O . LEU A 1 316 ? 32.015 29.135 19.277 1.00 19.85 315 LEU A O 1
ATOM 2409 N N . GLY A 1 317 ? 33.779 27.949 19.935 1.00 19.41 316 GLY A N 1
ATOM 2410 C CA . GLY A 1 317 ? 33.524 26.839 19.033 1.00 18.67 316 GLY A CA 1
ATOM 2411 C C . GLY A 1 317 ? 33.699 27.197 17.575 1.00 19.65 316 GLY A C 1
ATOM 2412 O O . GLY A 1 317 ? 34.534 28.045 17.231 1.00 18.93 316 GLY A O 1
ATOM 2413 N N . ASP A 1 318 ? 32.911 26.530 16.723 1.00 19.53 317 ASP A N 1
ATOM 2414 C CA . ASP A 1 318 ? 32.930 26.734 15.269 1.00 20.85 317 ASP A CA 1
ATOM 2415 C C . ASP A 1 318 ? 32.611 28.170 14.846 1.00 21.83 317 ASP A C 1
ATOM 2416 O O . ASP A 1 318 ? 33.114 28.623 13.813 1.00 21.71 317 ASP A O 1
ATOM 2421 N N . ALA A 1 319 ? 31.826 28.886 15.647 1.00 20.38 318 ALA A N 1
ATOM 2422 C CA . ALA A 1 319 ? 31.570 30.311 15.429 1.00 22.80 318 ALA A CA 1
ATOM 2423 C C . ALA A 1 319 ? 32.835 31.107 15.152 1.00 24.38 318 ALA A C 1
ATOM 2424 O O . ALA A 1 319 ? 32.801 32.084 14.395 1.00 26.90 318 ALA A O 1
ATOM 2426 N N . ILE A 1 320 ? 33.944 30.696 15.754 1.00 25.78 319 ILE A N 1
ATOM 2427 C CA . ILE A 1 320 ? 35.202 31.398 15.597 1.00 26.86 319 ILE A CA 1
ATOM 2428 C C . ILE A 1 320 ? 36.364 30.503 15.114 1.00 29.77 319 ILE A C 1
ATOM 2429 O O . ILE A 1 320 ? 37.388 31.036 14.687 1.00 31.99 319 ILE A O 1
ATOM 2434 N N . HIS A 1 321 ? 36.182 29.174 15.122 1.00 30.30 320 HIS A N 1
ATOM 2435 C CA . HIS A 1 321 ? 37.226 28.180 14.783 1.00 35.15 320 HIS A CA 1
ATOM 2436 C C . HIS A 1 321 ? 37.144 27.480 13.447 1.00 38.51 320 HIS A C 1
ATOM 2437 O O . HIS A 1 321 ? 38.171 27.039 12.929 1.00 43.70 320 HIS A O 1
ATOM 2444 N N . ASN A 1 322 ? 35.938 27.249 12.953 1.00 38.15 321 ASN A N 1
ATOM 2445 C CA . ASN A 1 322 ? 35.761 26.328 11.820 1.00 43.11 321 ASN A CA 1
ATOM 2446 C C . ASN A 1 322 ? 34.696 26.818 10.907 1.00 43.66 321 ASN A C 1
ATOM 2447 O O . ASN A 1 322 ? 33.528 26.789 11.267 1.00 42.88 321 ASN A O 1
ATOM 2460 N N . THR A 1 324 ? 34.097 25.324 8.102 1.00 60.32 323 THR A N 1
ATOM 2461 C CA . THR A 1 324 ? 33.470 24.072 7.649 1.00 62.99 323 THR A CA 1
ATOM 2462 C C . THR A 1 324 ? 33.176 23.161 8.861 1.00 66.21 323 THR A C 1
ATOM 2463 O O . THR A 1 324 ? 34.096 22.806 9.611 1.00 62.89 323 THR A O 1
ATOM 2467 N N . PRO A 1 325 ? 31.897 22.790 9.070 1.00 73.52 324 PRO A N 1
ATOM 2468 C CA . PRO A 1 325 ? 31.646 21.696 10.024 1.00 77.70 324 PRO A CA 1
ATOM 2469 C C . PRO A 1 325 ? 32.105 20.372 9.399 1.00 77.94 324 PRO A C 1
ATOM 2470 O O . PRO A 1 325 ? 31.448 19.865 8.488 1.00 74.50 324 PRO A O 1
ATOM 2482 N N . THR A 1 327 ? 35.388 16.868 9.299 1.00 84.27 326 THR A N 1
ATOM 2483 C CA . THR A 1 327 ? 36.315 15.936 9.949 1.00 85.70 326 THR A CA 1
ATOM 2484 C C . THR A 1 327 ? 37.398 16.786 10.539 1.00 85.01 326 THR A C 1
ATOM 2485 O O . THR A 1 327 ? 37.988 17.623 9.839 1.00 92.28 326 THR A O 1
ATOM 2489 N N . GLY A 1 328 ? 37.708 16.543 11.801 1.00 73.66 327 GLY A N 1
ATOM 2490 C CA . GLY A 1 328 ? 38.751 17.300 12.449 1.00 66.30 327 GLY A CA 1
ATOM 2491 C C . GLY A 1 328 ? 38.526 17.268 13.929 1.00 57.77 327 GLY A C 1
ATOM 2492 O O . GLY A 1 328 ? 38.054 16.262 14.478 1.00 58.71 327 GLY A O 1
ATOM 2493 N N . SER A 1 329 ? 38.845 18.383 14.572 1.00 44.76 328 SER A N 1
ATOM 2494 C CA . SER A 1 329 ? 38.833 18.445 16.008 1.00 35.80 328 SER A CA 1
ATOM 2495 C C . SER A 1 329 ? 37.943 19.583 16.512 1.00 28.07 328 SER A C 1
ATOM 2496 O O . SER A 1 329 ? 38.189 20.140 17.554 1.00 24.13 328 SER A O 1
ATOM 2499 N N . GLY A 1 330 ? 36.890 19.898 15.774 1.00 24.83 329 GLY A N 1
ATOM 2500 C CA . GLY A 1 330 ? 36.022 20.999 16.132 1.00 23.65 329 GLY A CA 1
ATOM 2501 C C . GLY A 1 330 ? 35.331 20.792 17.471 1.00 21.43 329 GLY A C 1
ATOM 2502 O O . GLY A 1 330 ? 35.244 21.723 18.278 1.00 20.35 329 GLY A O 1
ATOM 2503 N N . ALA A 1 331 ? 34.806 19.591 17.706 1.00 19.78 330 ALA A N 1
ATOM 2504 C CA . ALA A 1 331 ? 34.157 19.307 18.992 1.00 19.08 330 ALA A CA 1
ATOM 2505 C C . ALA A 1 331 ? 35.152 19.504 20.121 1.00 18.93 330 ALA A C 1
ATOM 2506 O O . ALA A 1 331 ? 34.844 20.170 21.128 1.00 18.59 330 ALA A O 1
ATOM 2508 N N . ASN A 1 332 ? 36.351 18.945 19.963 1.00 17.45 331 ASN A N 1
ATOM 2509 C CA . ASN A 1 332 ? 37.345 19.088 21.010 1.00 18.63 331 ASN A CA 1
ATOM 2510 C C . ASN A 1 332 ? 37.733 20.539 21.255 1.00 19.31 331 ASN A C 1
ATOM 2511 O O . ASN A 1 332 ? 37.925 20.946 22.412 1.00 18.94 331 ASN A O 1
ATOM 2516 N N . THR A 1 333 ? 37.853 21.309 20.181 1.00 19.22 332 THR A N 1
ATOM 2517 C CA . THR A 1 333 ? 38.211 22.737 20.317 1.00 19.01 332 THR A CA 1
ATOM 2518 C C . THR A 1 333 ? 37.074 23.546 20.941 1.00 18.12 332 THR A C 1
ATOM 2519 O O . THR A 1 333 ? 37.327 24.412 21.792 1.00 18.10 332 THR A O 1
ATOM 2523 N N . ALA A 1 334 ? 35.825 23.244 20.564 1.00 17.81 333 ALA A N 1
ATOM 2524 C CA . ALA A 1 334 ? 34.669 23.855 21.211 1.00 16.08 333 ALA A CA 1
ATOM 2525 C C . ALA A 1 334 ? 34.627 23.576 22.733 1.00 16.61 333 ALA A C 1
ATOM 2526 O O . ALA A 1 334 ? 34.354 24.479 23.551 1.00 15.83 333 ALA A O 1
ATOM 2528 N N . LEU A 1 335 ? 34.919 22.338 23.104 1.00 15.98 334 LEU A N 1
ATOM 2529 C CA . LEU A 1 335 ? 35.010 21.945 24.509 1.00 16.65 334 LEU A CA 1
ATOM 2530 C C . LEU A 1 335 ? 36.153 22.659 25.231 1.00 17.04 334 LEU A C 1
ATOM 2531 O O . LEU A 1 335 ? 35.978 23.165 26.336 1.00 15.95 334 LEU A O 1
ATOM 2536 N N . ARG A 1 336 ? 37.320 22.682 24.595 1.00 17.37 335 ARG A N 1
ATOM 2537 C CA . ARG A 1 336 ? 38.463 23.401 25.115 1.00 18.61 335 ARG A CA 1
ATOM 2538 C C . ARG A 1 336 ? 38.133 24.877 25.400 1.00 18.31 335 ARG A C 1
ATOM 2539 O O . ARG A 1 336 ? 38.520 25.400 26.448 1.00 18.23 335 ARG A O 1
ATOM 2547 N N . ASP A 1 337 ? 37.483 25.534 24.441 1.00 17.05 336 ASP A N 1
ATOM 2548 C CA . ASP A 1 337 ? 37.017 26.921 24.609 1.00 17.86 336 ASP A CA 1
ATOM 2549 C C . ASP A 1 337 ? 36.082 27.049 25.823 1.00 17.11 336 ASP A C 1
ATOM 2550 O O . ASP A 1 337 ? 36.199 27.984 26.621 1.00 16.23 336 ASP A O 1
ATOM 2555 N N . ALA A 1 338 ? 35.159 26.108 25.959 1.00 16.98 337 ALA A N 1
ATOM 2556 C CA . ALA A 1 338 ? 34.149 26.154 27.037 1.00 16.96 337 ALA A CA 1
ATOM 2557 C C . ALA A 1 338 ? 34.786 26.069 28.419 1.00 17.19 337 ALA A C 1
ATOM 2558 O O . ALA A 1 338 ? 34.433 26.825 29.337 1.00 16.06 337 ALA A O 1
ATOM 2560 N N . LEU A 1 339 ? 35.767 25.190 28.560 1.00 17.28 338 LEU A N 1
ATOM 2561 C CA . LEU A 1 339 ? 36.503 25.079 29.809 1.00 18.22 338 LEU A CA 1
ATOM 2562 C C . LEU A 1 339 ? 37.275 26.376 30.090 1.00 19.23 338 LEU A C 1
ATOM 2563 O O . LEU A 1 339 ? 37.263 26.915 31.190 1.00 16.74 338 LEU A O 1
ATOM 2568 N N . LEU A 1 340 ? 37.968 26.863 29.078 1.00 18.62 339 LEU A N 1
ATOM 2569 C CA . LEU A 1 340 ? 38.729 28.101 29.233 1.00 19.23 339 LEU A CA 1
ATOM 2570 C C . LEU A 1 340 ? 37.857 29.307 29.598 1.00 18.78 339 LEU A C 1
ATOM 2571 O O . LEU A 1 340 ? 38.169 30.043 30.539 1.00 21.19 339 LEU A O 1
ATOM 2576 N N . LEU A 1 341 ? 36.769 29.513 28.871 1.00 17.83 340 LEU A N 1
ATOM 2577 C CA . LEU A 1 341 ? 35.866 30.619 29.149 1.00 18.12 340 LEU A CA 1
ATOM 2578 C C . LEU A 1 341 ? 35.179 30.486 30.512 1.00 18.33 340 LEU A C 1
ATOM 2579 O O . LEU A 1 341 ? 35.001 31.474 31.213 1.00 17.31 340 LEU A O 1
ATOM 2584 N N . THR A 1 342 ? 34.826 29.259 30.901 1.00 18.16 341 THR A N 1
ATOM 2585 C CA . THR A 1 342 ? 34.350 29.004 32.270 1.00 18.46 341 THR A CA 1
ATOM 2586 C C . THR A 1 342 ? 35.347 29.540 33.309 1.00 18.31 341 THR A C 1
ATOM 2587 O O . THR A 1 342 ? 34.965 30.256 34.243 1.00 18.89 341 THR A O 1
ATOM 2591 N N . GLN A 1 343 ? 36.601 29.139 33.160 1.00 19.65 342 GLN A N 1
ATOM 2592 C CA . GLN A 1 343 ? 37.636 29.502 34.103 1.00 21.02 342 GLN A CA 1
ATOM 2593 C C . GLN A 1 343 ? 37.825 31.019 34.172 1.00 21.32 342 GLN A C 1
ATOM 2594 O O . GLN A 1 343 ? 37.977 31.578 35.258 1.00 19.96 342 GLN A O 1
ATOM 2600 N N . LYS A 1 344 ? 37.793 31.689 33.020 1.00 21.02 343 LYS A N 1
ATOM 2601 C CA . LYS A 1 344 ? 37.961 33.156 32.988 1.00 19.96 343 LYS A CA 1
ATOM 2602 C C . LYS A 1 344 ? 36.730 33.885 33.555 1.00 19.75 343 LYS A C 1
ATOM 2603 O O . LYS A 1 344 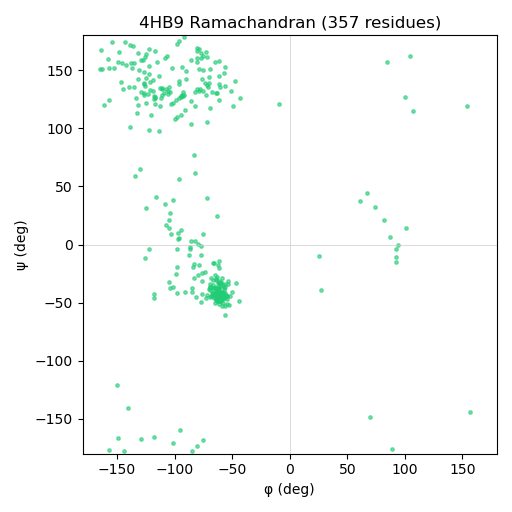? 36.882 34.790 34.370 1.00 20.14 343 LYS A O 1
ATOM 2609 N N . LEU A 1 345 ? 35.513 33.468 33.206 1.00 19.47 344 LEU A N 1
ATOM 2610 C CA . LEU A 1 345 ? 34.331 34.086 33.795 1.00 19.27 344 LEU A CA 1
ATOM 2611 C C . LEU A 1 345 ? 34.253 33.784 35.297 1.00 19.62 344 LEU A C 1
ATOM 2612 O O . LEU A 1 345 ? 33.842 34.642 36.081 1.00 18.99 344 LEU A O 1
ATOM 2617 N N . ALA A 1 346 ? 34.685 32.597 35.716 1.00 20.15 345 ALA A N 1
ATOM 2618 C CA . ALA A 1 346 ? 34.684 32.279 37.155 1.00 20.84 345 ALA A CA 1
ATOM 2619 C C . ALA A 1 346 ? 35.602 33.247 37.922 1.00 21.95 345 ALA A C 1
ATOM 2620 O O . ALA A 1 346 ? 35.295 33.618 39.051 1.00 22.45 345 ALA A O 1
ATOM 2622 N N . SER A 1 347 ? 36.734 33.631 37.331 1.00 21.26 346 SER A N 1
ATOM 2623 C CA . SER A 1 347 ? 37.666 34.542 37.998 1.00 22.71 346 SER A CA 1
ATOM 2624 C C . SER A 1 347 ? 37.040 35.928 38.203 1.00 23.17 346 SER A C 1
ATOM 2625 O O . SER A 1 347 ? 37.421 36.663 39.115 1.00 25.29 346 SER A O 1
ATOM 2628 N N . VAL A 1 348 ? 36.083 36.283 37.360 1.00 23.25 347 VAL A N 1
ATOM 2629 C CA . VAL A 1 348 ? 35.318 37.512 37.524 1.00 23.65 347 VAL A CA 1
ATOM 2630 C C . VAL A 1 348 ? 34.278 37.315 38.637 1.00 25.07 347 VAL A C 1
ATOM 2631 O O . VAL A 1 348 ? 34.189 38.110 39.574 1.00 24.86 347 VAL A O 1
ATOM 2635 N N . ALA A 1 349 ? 33.521 36.229 38.558 1.00 24.53 348 ALA A N 1
ATOM 2636 C CA . ALA A 1 349 ? 32.535 35.926 39.586 1.00 24.48 348 ALA A CA 1
ATOM 2637 C C . ALA A 1 349 ? 33.187 35.904 40.977 1.00 27.50 348 ALA A C 1
ATOM 2638 O O . ALA A 1 349 ? 32.637 36.464 41.939 1.00 27.25 348 ALA A O 1
ATOM 2640 N N . SER A 1 350 ? 34.352 35.268 41.086 1.00 25.18 349 SER A N 1
ATOM 2641 C CA . SER A 1 350 ? 34.970 35.049 42.386 1.00 27.80 349 SER A CA 1
ATOM 2642 C C . SER A 1 350 ? 35.652 36.299 42.947 1.00 29.69 349 SER A C 1
ATOM 2643 O O . SER A 1 350 ? 36.128 36.266 44.086 1.00 30.06 349 SER A O 1
ATOM 2646 N N . GLY A 1 351 ? 35.764 37.341 42.126 1.00 29.62 350 GLY A N 1
ATOM 2647 C CA . GLY A 1 351 ? 36.258 38.649 42.545 1.00 31.04 350 GLY A CA 1
ATOM 2648 C C . GLY A 1 351 ? 37.710 38.958 42.183 1.00 32.00 350 GLY A C 1
ATOM 2649 O O . GLY A 1 351 ? 38.265 39.938 42.676 1.00 32.67 350 GLY A O 1
ATOM 2650 N N . HIS A 1 352 ? 38.311 38.168 41.295 1.00 29.67 351 HIS A N 1
ATOM 2651 C CA . HIS A 1 352 ? 39.750 38.242 41.023 1.00 31.65 351 HIS A CA 1
ATOM 2652 C C . HIS A 1 352 ? 40.150 39.072 39.792 1.00 32.76 351 HIS A C 1
ATOM 2653 O O . HIS A 1 352 ? 41.319 39.457 39.657 1.00 31.92 351 HIS A O 1
ATOM 2660 N N . GLU A 1 353 ? 39.205 39.312 38.888 1.00 29.58 352 GLU A N 1
ATOM 2661 C CA . GLU A 1 353 ? 39.508 39.987 37.635 1.00 29.57 352 GLU A CA 1
ATOM 2662 C C . GLU A 1 353 ? 38.286 40.721 37.119 1.00 28.23 352 GLU A C 1
ATOM 2663 O O . GLU A 1 353 ? 37.153 40.332 37.414 1.00 29.14 352 GLU A O 1
ATOM 2669 N N . GLU A 1 354 ? 38.525 41.790 36.366 1.00 26.24 353 GLU A N 1
ATOM 2670 C CA A GLU A 1 354 ? 37.460 42.534 35.719 0.50 27.21 353 GLU A CA 1
ATOM 2671 C CA B GLU A 1 354 ? 37.461 42.539 35.701 0.50 25.71 353 GLU A CA 1
ATOM 2672 C C . GLU A 1 354 ? 36.954 41.731 34.531 1.00 26.17 353 GLU A C 1
ATOM 2673 O O . GLU A 1 354 ? 37.724 40.995 33.911 1.00 24.20 353 GLU A O 1
ATOM 2684 N N . LEU A 1 355 ? 35.676 41.913 34.225 1.00 24.53 354 LEU A N 1
ATOM 2685 C CA . LEU A 1 355 ? 34.984 41.158 33.214 1.00 25.57 354 LEU A CA 1
ATOM 2686 C C . LEU A 1 355 ? 35.635 41.227 31.839 1.00 26.51 354 LEU A C 1
ATOM 2687 O O . LEU A 1 355 ? 36.015 40.195 31.278 1.00 23.77 354 LEU A O 1
ATOM 2692 N N . VAL A 1 356 ? 35.740 42.430 31.278 1.00 25.84 355 VAL A N 1
ATOM 2693 C CA . VAL A 1 356 ? 36.305 42.565 29.940 1.00 25.50 355 VAL A CA 1
ATOM 2694 C C . VAL A 1 356 ? 37.755 42.096 29.888 1.00 25.74 355 VAL A C 1
ATOM 2695 O O . VAL A 1 356 ? 38.161 41.437 28.911 1.00 26.16 355 VAL A O 1
ATOM 2699 N N . LYS A 1 357 ? 38.546 42.380 30.920 1.00 25.46 356 LYS A N 1
ATOM 2700 C CA . LYS A 1 357 ? 39.902 41.852 30.967 1.00 26.36 356 LYS A CA 1
ATOM 2701 C C . LYS A 1 357 ? 39.920 40.311 30.908 1.00 25.75 356 LYS A C 1
ATOM 2702 O O . LYS A 1 357 ? 40.743 39.722 30.212 1.00 23.38 356 LYS A O 1
ATOM 2708 N N . ALA A 1 358 ? 39.051 39.673 31.687 1.00 24.24 357 ALA A N 1
ATOM 2709 C CA . ALA A 1 358 ? 38.985 38.205 31.708 1.00 22.32 357 ALA A CA 1
ATOM 2710 C C . ALA A 1 358 ? 38.572 37.668 30.323 1.00 21.31 357 ALA A C 1
ATOM 2711 O O . ALA A 1 358 ? 39.134 36.680 29.848 1.00 19.90 357 ALA A O 1
ATOM 2713 N N . ILE A 1 359 ? 37.598 38.314 29.693 1.00 21.29 358 ILE A N 1
ATOM 2714 C CA . ILE A 1 359 ? 37.196 37.959 28.331 1.00 22.40 358 ILE A CA 1
ATOM 2715 C C . ILE A 1 359 ? 38.384 38.095 27.366 1.00 23.87 358 ILE A C 1
ATOM 2716 O O . ILE A 1 359 ? 38.641 37.203 26.556 1.00 22.34 358 ILE A O 1
ATOM 2721 N N . SER A 1 360 ? 39.130 39.192 27.480 1.00 23.12 359 SER A N 1
ATOM 2722 C CA . SER A 1 360 ? 40.336 39.406 26.670 1.00 24.87 359 SER A CA 1
ATOM 2723 C C . SER A 1 360 ? 41.374 38.311 26.789 1.00 22.83 359 SER A C 1
ATOM 2724 O O . SER A 1 360 ? 41.993 37.923 25.781 1.00 23.19 359 SER A O 1
ATOM 2727 N N . ASP A 1 361 ? 41.588 37.833 28.018 1.00 22.32 360 ASP A N 1
ATOM 2728 C CA . ASP A 1 361 ? 42.523 36.744 28.330 1.00 23.46 360 ASP A CA 1
ATOM 2729 C C . ASP A 1 361 ? 42.076 35.473 27.615 1.00 21.11 360 ASP A C 1
ATOM 2730 O O . ASP A 1 361 ? 42.900 34.762 27.000 1.00 18.23 360 ASP A O 1
ATOM 2735 N N . TYR A 1 362 ? 40.786 35.166 27.753 1.00 20.19 361 TYR A N 1
ATOM 2736 C CA . TYR A 1 362 ? 40.189 34.011 27.049 1.00 20.01 361 TYR A CA 1
ATOM 2737 C C . TYR A 1 362 ? 40.459 34.119 25.538 1.00 20.03 361 TYR A C 1
ATOM 2738 O O . TYR A 1 362 ? 40.945 33.184 24.924 1.00 18.95 361 TYR A O 1
ATOM 2747 N N . GLU A 1 363 ? 40.137 35.279 24.966 1.00 20.69 362 GLU A N 1
ATOM 2748 C CA . GLU A 1 363 ? 40.247 35.487 23.522 1.00 21.18 362 GLU A CA 1
ATOM 2749 C C . GLU A 1 363 ? 41.668 35.365 23.021 1.00 22.47 362 GLU A C 1
ATOM 2750 O O . GLU A 1 363 ? 41.909 34.789 21.951 1.00 21.69 362 GLU A O 1
ATOM 2756 N N . GLN A 1 364 ? 42.622 35.865 23.802 1.00 24.45 363 GLN A N 1
ATOM 2757 C CA . GLN A 1 364 ? 44.029 35.807 23.417 1.00 25.19 363 GLN A CA 1
ATOM 2758 C C . GLN A 1 364 ? 44.549 34.355 23.451 1.00 23.88 363 GLN A C 1
ATOM 2759 O O . GLN A 1 364 ? 45.218 33.899 22.519 1.00 21.29 363 GLN A O 1
ATOM 2765 N N . GLN A 1 365 ? 44.223 33.617 24.504 1.00 22.16 364 GLN A N 1
ATOM 2766 C CA . GLN A 1 365 ? 44.605 32.213 24.583 1.00 22.78 364 GLN A CA 1
ATOM 2767 C C . GLN A 1 365 ? 43.937 31.408 23.481 1.00 20.72 364 GLN A C 1
ATOM 2768 O O . GLN A 1 365 ? 44.567 30.540 22.870 1.00 22.80 364 GLN A O 1
ATOM 2782 N N . ARG A 1 367 ? 42.774 32.410 20.528 1.00 22.05 366 ARG A N 1
ATOM 2783 C CA . ARG A 1 367 ? 43.412 32.695 19.246 1.00 23.60 366 ARG A CA 1
ATOM 2784 C C . ARG A 1 367 ? 44.701 31.907 19.041 1.00 23.54 366 ARG A C 1
ATOM 2785 O O . ARG A 1 367 ? 44.966 31.441 17.921 1.00 23.88 366 ARG A O 1
ATOM 2793 N N . ALA A 1 368 ? 45.503 31.748 20.089 1.00 23.88 367 ALA A N 1
ATOM 2794 C CA . ALA A 1 368 ? 46.779 31.027 19.959 1.00 24.64 367 ALA A CA 1
ATOM 2795 C C . ALA A 1 368 ? 46.573 29.581 19.527 1.00 25.06 367 ALA A C 1
ATOM 2796 O O . ALA A 1 368 ? 47.193 29.130 18.565 1.00 24.58 367 ALA A O 1
ATOM 2798 N N . TYR A 1 369 ? 45.708 28.838 20.215 1.00 23.57 368 TYR A N 1
ATOM 2799 C CA . TYR A 1 369 ? 45.494 27.459 19.779 1.00 22.87 368 TYR A CA 1
ATOM 2800 C C . TYR A 1 369 ? 44.621 27.372 18.541 1.00 21.87 368 TYR A C 1
ATOM 2801 O O . TYR A 1 369 ? 44.842 26.468 17.719 1.00 23.66 368 TYR A O 1
ATOM 2810 N N . ALA A 1 370 ? 43.679 28.298 18.363 1.00 20.97 369 ALA A N 1
ATOM 2811 C CA . ALA A 1 370 ? 42.846 28.320 17.154 1.00 22.42 369 ALA A CA 1
ATOM 2812 C C . ALA A 1 370 ? 43.691 28.447 15.882 1.00 23.79 369 ALA A C 1
ATOM 2813 O O . ALA A 1 370 ? 43.518 27.680 14.917 1.00 22.77 369 ALA A O 1
ATOM 2815 N N . ASN A 1 371 ? 44.592 29.427 15.881 1.00 22.29 370 ASN A N 1
ATOM 2816 C CA . ASN A 1 371 ? 45.463 29.643 14.729 1.00 24.58 370 ASN A CA 1
ATOM 2817 C C . ASN A 1 371 ? 46.354 28.429 14.460 1.00 23.83 370 ASN A C 1
ATOM 2818 O O . ASN A 1 371 ? 46.552 28.023 13.305 1.00 24.00 370 ASN A O 1
ATOM 2823 N N . GLU A 1 372 ? 46.887 27.831 15.511 1.00 24.36 371 GLU A N 1
ATOM 2824 C CA . GLU A 1 372 ? 47.715 26.661 15.325 1.00 27.51 371 GLU A CA 1
ATOM 2825 C C . GLU A 1 372 ? 46.889 25.538 14.686 1.00 25.79 371 GLU A C 1
ATOM 2826 O O . GLU A 1 372 ? 47.326 24.896 13.734 1.00 23.51 371 GLU A O 1
ATOM 2832 N N . ILE A 1 373 ? 45.693 25.305 15.205 1.00 24.06 372 ILE A N 1
ATOM 2833 C CA . ILE A 1 373 ? 44.877 24.183 14.723 1.00 26.67 372 ILE A CA 1
ATOM 2834 C C . ILE A 1 373 ? 44.437 24.376 13.262 1.00 25.72 372 ILE A C 1
ATOM 2835 O O . ILE A 1 373 ? 44.505 23.437 12.447 1.00 26.74 372 ILE A O 1
ATOM 2840 N N . VAL A 1 374 ? 44.017 25.589 12.928 1.00 24.79 373 VAL A N 1
ATOM 2841 C CA . VAL A 1 374 ? 43.594 25.934 11.561 1.00 26.24 373 VAL A CA 1
ATOM 2842 C C . VAL A 1 374 ? 44.722 25.654 10.579 1.00 25.96 373 VAL A C 1
ATOM 2843 O O . VAL A 1 374 ? 44.501 25.076 9.516 1.00 25.64 373 VAL A O 1
ATOM 2847 N N . GLY A 1 375 ? 45.931 26.053 10.964 1.00 22.66 374 GLY A N 1
ATOM 2848 C CA . GLY A 1 375 ? 47.128 25.795 10.182 1.00 23.01 374 GLY A CA 1
ATOM 2849 C C . GLY A 1 375 ? 47.374 24.313 9.966 1.00 23.14 374 GLY A C 1
ATOM 2850 O O . GLY A 1 375 ? 47.652 23.893 8.837 1.00 22.30 374 GLY A O 1
ATOM 2851 N N . ILE A 1 376 ? 47.274 23.523 11.035 1.00 23.32 375 ILE A N 1
ATOM 2852 C CA . ILE A 1 376 ? 47.441 22.072 10.940 1.00 24.40 375 ILE A CA 1
ATOM 2853 C C . ILE A 1 376 ? 46.390 21.451 10.013 1.00 24.36 375 ILE A C 1
ATOM 2854 O O . ILE A 1 376 ? 46.738 20.638 9.140 1.00 23.61 375 ILE A O 1
ATOM 2859 N N . SER A 1 377 ? 45.130 21.850 10.184 1.00 24.31 376 SER A N 1
ATOM 2860 C CA . SER A 1 377 ? 44.028 21.384 9.313 1.00 26.95 376 SER A CA 1
ATOM 2861 C C . SER A 1 377 ? 44.230 21.705 7.837 1.00 25.43 376 SER A C 1
ATOM 2862 O O . SER A 1 377 ? 43.993 20.863 6.960 1.00 23.03 376 SER A O 1
ATOM 2865 N N . LEU A 1 378 ? 44.652 22.930 7.555 1.00 24.09 377 LEU A N 1
ATOM 2866 C CA . LEU A 1 378 ? 44.911 23.340 6.200 1.00 24.23 377 LEU A CA 1
ATOM 2867 C C . LEU A 1 378 ? 46.023 22.494 5.569 1.00 24.14 377 LEU A C 1
ATOM 2868 O O . LEU A 1 378 ? 45.853 21.964 4.472 1.00 23.41 377 LEU A O 1
ATOM 2873 N N . ARG A 1 379 ? 47.146 22.331 6.262 1.00 23.99 378 ARG A N 1
ATOM 2874 C CA . ARG A 1 379 ? 48.241 21.528 5.707 1.00 25.78 378 ARG A CA 1
ATOM 2875 C C . ARG A 1 379 ? 47.855 20.060 5.504 1.00 24.13 378 ARG A C 1
ATOM 2876 O O . ARG A 1 379 ? 48.290 19.438 4.531 1.00 22.18 378 ARG A O 1
ATOM 2884 N N . SER A 1 380 ? 47.063 19.518 6.423 1.00 21.51 379 SER A N 1
ATOM 2885 C CA A SER A 1 380 ? 46.576 18.144 6.302 0.50 22.93 379 SER A CA 1
ATOM 2886 C CA B SER A 1 380 ? 46.597 18.138 6.295 0.50 22.69 379 SER A CA 1
ATOM 2887 C C . SER A 1 380 ? 45.721 17.975 5.049 1.00 21.99 379 SER A C 1
ATOM 2888 O O . SER A 1 380 ? 45.890 17.014 4.289 1.00 21.79 379 SER A O 1
ATOM 2893 N N . ALA A 1 381 ? 44.799 18.906 4.830 1.00 20.12 380 ALA A N 1
ATOM 2894 C CA . ALA A 1 381 ? 43.971 18.860 3.639 1.00 20.51 380 ALA A CA 1
ATOM 2895 C C . ALA A 1 381 ? 44.835 18.957 2.373 1.00 20.60 380 ALA A C 1
ATOM 2896 O O . ALA A 1 381 ? 44.618 18.249 1.393 1.00 19.51 380 ALA A O 1
ATOM 2898 N N . GLN A 1 382 ? 45.826 19.849 2.380 1.00 19.15 381 GLN A N 1
ATOM 2899 C CA . GLN A 1 382 ? 46.672 20.019 1.207 1.00 19.25 381 GLN A CA 1
ATOM 2900 C C . GLN A 1 382 ? 47.500 18.759 0.967 1.00 18.24 381 GLN A C 1
ATOM 2901 O O . GLN A 1 382 ? 47.718 18.358 -0.196 1.00 19.40 381 GLN A O 1
ATOM 2907 N N . ASN A 1 383 ? 47.948 18.143 2.049 1.00 18.21 382 ASN A N 1
ATOM 2908 C CA . ASN A 1 383 ? 48.729 16.922 1.946 1.00 20.44 382 ASN A CA 1
ATOM 2909 C C . ASN A 1 383 ? 47.927 15.794 1.280 1.00 20.22 382 ASN A C 1
ATOM 2910 O O . ASN A 1 383 ? 48.498 14.948 0.556 1.00 19.03 382 ASN A O 1
ATOM 2915 N N . ALA A 1 384 ? 46.604 15.794 1.468 1.00 19.67 383 ALA A N 1
ATOM 2916 C CA . ALA A 1 384 ? 45.795 14.748 0.845 1.00 20.60 383 ALA A CA 1
ATOM 2917 C C . ALA A 1 384 ? 45.901 14.792 -0.697 1.00 19.99 383 ALA A C 1
ATOM 2918 O O . ALA A 1 384 ? 45.789 13.774 -1.357 1.00 19.64 383 ALA A O 1
ATOM 2920 N N . VAL A 1 385 ? 46.060 15.991 -1.261 1.00 19.33 384 VAL A N 1
ATOM 2921 C CA . VAL A 1 385 ? 46.182 16.184 -2.700 1.00 20.28 384 VAL A CA 1
ATOM 2922 C C . VAL A 1 385 ? 47.649 16.153 -3.174 1.00 22.24 384 VAL A C 1
ATOM 2923 O O . VAL A 1 385 ? 47.960 15.534 -4.200 1.00 19.94 384 VAL A O 1
ATOM 2927 N N . ILE A 1 386 ? 48.548 16.773 -2.413 1.00 21.98 385 ILE A N 1
ATOM 2928 C CA . ILE A 1 386 ? 49.981 16.840 -2.812 1.00 23.81 385 ILE A CA 1
ATOM 2929 C C . ILE A 1 386 ? 50.830 15.635 -2.424 1.00 24.50 385 ILE A C 1
ATOM 2930 O O . ILE A 1 386 ? 51.735 15.260 -3.176 1.00 26.64 385 ILE A O 1
ATOM 2935 N N . HIS A 1 387 ? 50.581 15.064 -1.245 1.00 23.54 386 HIS A N 1
ATOM 2936 C CA . HIS A 1 387 ? 51.337 13.913 -0.723 1.00 24.47 386 HIS A CA 1
ATOM 2937 C C . HIS A 1 387 ? 52.800 14.288 -0.395 1.00 28.68 386 HIS A C 1
ATOM 2938 O O . HIS A 1 387 ? 53.733 13.548 -0.703 1.00 29.04 386 HIS A O 1
ATOM 2945 N N . PHE A 1 388 ? 53.001 15.426 0.250 1.00 31.39 387 PHE A N 1
ATOM 2946 C CA . PHE A 1 388 ? 54.375 15.838 0.602 1.00 33.50 387 PHE A CA 1
ATOM 2947 C C . PHE A 1 388 ? 54.914 15.102 1.840 1.00 37.28 387 PHE A C 1
ATOM 2948 O O . PHE A 1 388 ? 56.121 15.045 2.040 1.00 38.80 387 PHE A O 1
ATOM 2956 N N . SER A 1 389 ? 54.030 14.501 2.640 1.00 40.40 388 SER A N 1
ATOM 2957 C CA . SER A 1 389 ? 54.412 13.812 3.885 1.00 45.68 388 SER A CA 1
ATOM 2958 C C . SER A 1 389 ? 54.894 12.356 3.728 1.00 53.57 388 SER A C 1
ATOM 2959 O O . SER A 1 389 ? 55.510 11.815 4.645 1.00 60.51 388 SER A O 1
ATOM 2962 N N . ILE A 1 390 ? 54.577 11.714 2.606 1.00 58.08 389 ILE A N 1
ATOM 2963 C CA . ILE A 1 390 ? 54.858 10.278 2.408 1.00 65.44 389 ILE A CA 1
ATOM 2964 C C . ILE A 1 390 ? 56.034 9.741 3.233 1.00 67.03 389 ILE A C 1
ATOM 2965 O O . ILE A 1 390 ? 55.875 8.816 4.035 1.00 65.89 389 ILE A O 1
#

Organism: Photorhabdus laumondii subsp. laumondii (strain DSM 15139 / CIP 105565 / TT01) (NCBI:txid243265)

Sequence (366 aa):
SHVGIIGAGIGGTCLAHGLRKHGIKVTIYERNSAASSILPGYGIHINSFGKQALQEECLPAENWLAFEEASRYIGGQSRFYNERRLLAVQRLSISRTELKEILNKGLANTIQWNKTFVRYEHIENGGIKIFFADGSHENVDVLVGADGSSNSKVRKQYLPFIERFDVGVSIIGRARLTPALTALLPQNFRDGTPNSIVPKSPDWLFISWRAPVNIHVEEASLAEIDNFIVWVYVAATDSLPDNITDFSAEEALCCDLVQSRISWDPSLHTLVQQSDENISPLHLRSPHLLPWKSSTVTLLGDAIHNTPTGSGANTALRDALLLTQKLASVASGHEEELVKAISDYEQQRAYANEIVGISLRSSAQNAVIHFSI